Protein AF-A0A368KM80-F1 (afdb_monomer_lite)

Secondary structure (DSSP, 8-state):
-TT--B--PPSEEEEEEEPPPP-GGGGSSS--TTSPPPTTS---SEEEEEEEEEETTTTEEEEE-SSS--HHHHHHHHHHHH-SHHHHHHHHHH--EEEEEEEEEETT-GGG--EEEEEEHHHHHHHHHHHS-TTT--TT-TTT-EEEEEEEB-GGG-TTSS-B---EEEEEEE--S-S-HHHHHHHHSS-HHHHH-TTPPPPHHHHHHHHTT-GGGGTT---PPPPPPHHHHTT------S-------------

pLDDT: mean 79.99, std 20.59, range [25.19, 97.62]

Sequence (255 aa):
MDSVKWYAWKPGKNVLRIIPGFDPRHCQAEFDAYAPPPVDARECFYIEARRSKNVGPNKRVVFLDSTRPGPIEKLIQELQGCGDKAAELAIRKLQPANRAFFFVIDRHEEQVGPQCIDWNMLEYIKLFGLFVSPDNGDISCPFQGYDLIVEYIPKEASNNGFAQWPNMTAAANSTPITKDEDKWLDWLGEDLFETTKAGWPHSVEYIQACLDGTGGAFEGVLHLPPPPSEDSMHSRTVYRSPMPFPAPRNWPGSC

Foldseek 3Di:
DVQAAADDDDAFKFWKAFAAWFALCLLPPDDDPPPDGDPPTGNHQKDKWWWAFLAAPVGDIFTADPPDDFPLNVLLVVLVVVVDPVSVVVNVRGPIFIWMKTWIAGPVCNVVAIHIYIGGVVVVVVVVCACPDPVQDHLNPQAWHFIKMWHWDCLVRDPVSHIDTPDIHTDPGTHHNDPDSVSSCVHRNDRPCVVVVPNAGADSVLSVCSNVVNNVVCVPPRRHPDPPDPVCVVVPPPPVPPDDDPDPPPDPDDD

Structure (mmCIF, N/CA/C/O backbone):
data_AF-A0A368KM80-F1
#
_entry.id   AF-A0A368KM80-F1
#
loop_
_atom_site.group_PDB
_atom_site.id
_atom_site.type_symbol
_atom_site.label_atom_id
_atom_site.label_alt_id
_atom_site.label_comp_id
_atom_site.label_asym_id
_atom_site.label_entity_id
_atom_site.label_seq_id
_atom_site.pdbx_PDB_ins_code
_atom_site.Cartn_x
_atom_site.Cartn_y
_atom_site.Cartn_z
_atom_site.occupancy
_atom_site.B_iso_or_equiv
_atom_site.auth_seq_id
_atom_site.auth_comp_id
_atom_site.auth_asym_id
_atom_site.auth_atom_id
_atom_site.pdbx_PDB_model_num
ATOM 1 N N . MET A 1 1 ? -3.728 -11.272 -9.514 1.00 43.31 1 MET A N 1
ATOM 2 C CA . MET A 1 1 ? -3.820 -9.935 -8.879 1.00 43.31 1 MET A CA 1
ATOM 3 C C . MET A 1 1 ? -5.257 -9.585 -8.482 1.00 43.31 1 MET A C 1
ATOM 5 O O . MET A 1 1 ? -5.443 -8.549 -7.859 1.00 43.31 1 MET A O 1
ATOM 9 N N . ASP A 1 2 ? -6.241 -10.455 -8.760 1.00 39.59 2 ASP A N 1
ATOM 10 C CA . ASP A 1 2 ? -7.678 -10.176 -8.585 1.00 39.59 2 ASP A CA 1
ATOM 11 C C . ASP A 1 2 ? -8.187 -10.181 -7.128 1.00 39.59 2 ASP A C 1
ATOM 13 O O . ASP A 1 2 ? -9.378 -9.998 -6.907 1.00 39.59 2 ASP A O 1
ATOM 17 N N . SER A 1 3 ? -7.317 -10.360 -6.125 1.00 66.94 3 SER A N 1
ATOM 18 C CA . SER A 1 3 ? -7.701 -10.368 -4.701 1.00 66.94 3 SER A CA 1
ATOM 19 C C . SER A 1 3 ? -7.387 -9.073 -3.945 1.00 66.94 3 SER A C 1
ATOM 21 O O . SER A 1 3 ? -7.975 -8.828 -2.894 1.00 66.94 3 SER A O 1
ATOM 23 N N . VAL A 1 4 ? -6.486 -8.217 -4.449 1.00 76.56 4 VAL A N 1
ATOM 24 C CA . VAL A 1 4 ? -6.149 -6.957 -3.765 1.00 76.56 4 VAL A CA 1
ATOM 25 C C . VAL A 1 4 ? -7.166 -5.891 -4.162 1.00 76.56 4 VAL A C 1
ATOM 27 O O . VAL A 1 4 ? -7.135 -5.375 -5.282 1.00 76.56 4 VAL A O 1
ATOM 30 N N . LYS A 1 5 ? -8.034 -5.497 -3.231 1.00 89.25 5 LYS A N 1
ATOM 31 C CA . LYS A 1 5 ? -8.846 -4.285 -3.385 1.00 89.25 5 LYS A CA 1
ATOM 32 C C . LYS A 1 5 ? -7.946 -3.070 -3.183 1.00 89.25 5 LYS A C 1
ATOM 34 O O . LYS A 1 5 ? -7.485 -2.824 -2.075 1.00 89.25 5 LYS A O 1
ATOM 39 N N . TRP A 1 6 ? -7.665 -2.314 -4.238 1.00 89.25 6 TRP A N 1
ATOM 40 C CA . TRP A 1 6 ? -6.872 -1.085 -4.128 1.00 89.25 6 TRP A CA 1
ATOM 41 C C . TRP A 1 6 ? -7.744 0.086 -3.682 1.00 89.25 6 TRP A C 1
ATOM 43 O O . TRP A 1 6 ? -8.883 0.230 -4.131 1.00 89.25 6 TRP A O 1
ATOM 53 N N . TYR A 1 7 ? -7.204 0.938 -2.816 1.00 93.69 7 TYR A N 1
ATOM 54 C CA . TYR A 1 7 ? -7.869 2.172 -2.426 1.00 93.69 7 TYR A CA 1
ATOM 55 C C . TYR A 1 7 ? -7.821 3.189 -3.570 1.00 93.69 7 TYR A C 1
ATOM 57 O O . TYR A 1 7 ? -6.756 3.485 -4.120 1.00 93.69 7 TYR A O 1
ATOM 65 N N . ALA A 1 8 ? -8.980 3.743 -3.911 1.00 90.25 8 ALA A N 1
ATOM 66 C CA . ALA A 1 8 ? -9.109 4.785 -4.917 1.00 90.25 8 ALA A CA 1
ATOM 67 C C . ALA A 1 8 ? -9.267 6.145 -4.229 1.00 90.25 8 ALA A C 1
ATOM 69 O O . ALA A 1 8 ? -10.270 6.410 -3.571 1.00 90.25 8 ALA A O 1
ATOM 70 N N . TRP A 1 9 ? -8.272 7.014 -4.398 1.00 90.81 9 TRP A N 1
ATOM 71 C CA . TRP A 1 9 ? -8.270 8.339 -3.787 1.00 90.81 9 TRP A CA 1
ATOM 72 C C . TRP A 1 9 ? -9.405 9.226 -4.301 1.00 90.81 9 TRP A C 1
ATOM 74 O O . TRP A 1 9 ? -9.550 9.429 -5.509 1.00 90.81 9 TRP A O 1
ATOM 84 N N . LYS A 1 10 ? -10.166 9.813 -3.372 1.00 94.00 10 LYS A N 1
ATOM 85 C CA . LYS A 1 10 ? -11.240 10.768 -3.668 1.00 94.00 10 LYS A CA 1
ATOM 86 C C . LYS A 1 10 ? -10.699 12.192 -3.522 1.00 94.00 10 LYS A C 1
ATOM 88 O O . LYS A 1 10 ? -10.022 12.463 -2.528 1.00 94.00 10 LYS A O 1
ATOM 93 N N . PRO A 1 11 ? -10.937 13.107 -4.480 1.00 94.62 11 PRO A N 1
ATOM 94 C CA . PRO A 1 11 ? -10.505 14.497 -4.350 1.00 94.62 11 PRO A CA 1
ATOM 95 C C . PRO A 1 11 ? -11.000 15.137 -3.047 1.00 94.62 11 PRO A C 1
ATOM 97 O O . PRO A 1 11 ? -12.163 14.984 -2.678 1.00 94.62 11 PRO A O 1
ATOM 100 N N . GLY A 1 12 ? -10.123 15.877 -2.370 1.00 95.19 12 GLY A N 1
ATOM 101 C CA . GLY A 1 12 ? -10.411 16.516 -1.090 1.00 95.19 12 GLY A CA 1
ATOM 102 C C . GLY A 1 12 ? -10.050 15.641 0.110 1.00 95.19 12 GLY A C 1
ATOM 103 O O . GLY A 1 12 ? -9.039 14.939 0.113 1.00 95.19 12 GLY A O 1
ATOM 104 N N . LYS A 1 13 ? -10.843 15.737 1.177 1.00 97.06 13 LYS A N 1
ATOM 105 C CA . LYS A 1 13 ? -10.556 15.082 2.456 1.00 97.06 13 LYS A CA 1
ATOM 106 C C . LYS A 1 13 ? -11.027 13.626 2.448 1.00 97.06 13 LYS A C 1
ATOM 108 O O . LYS A 1 13 ? -12.203 13.357 2.239 1.00 97.06 13 LYS A O 1
ATOM 113 N N . ASN A 1 14 ? -10.104 12.719 2.741 1.00 97.38 14 ASN A N 1
ATOM 114 C CA . ASN A 1 14 ? -10.327 11.293 2.947 1.00 97.38 14 ASN A CA 1
ATOM 115 C C . ASN A 1 14 ? -10.103 10.994 4.436 1.00 97.38 14 ASN A C 1
ATOM 117 O O . ASN A 1 14 ? -9.200 11.571 5.050 1.00 97.38 14 ASN A O 1
ATOM 121 N N . VAL A 1 15 ? -10.917 10.115 5.017 1.00 97.62 15 VAL A N 1
ATOM 122 C CA . VAL A 1 15 ? -10.787 9.690 6.416 1.00 97.62 15 VAL A CA 1
ATOM 123 C C . VAL A 1 15 ? -10.611 8.181 6.427 1.00 97.62 15 VAL A C 1
ATOM 125 O O . VAL A 1 15 ? -11.515 7.437 6.062 1.00 97.62 15 VAL A O 1
ATOM 128 N N . LEU A 1 16 ? -9.420 7.741 6.807 1.00 97.50 16 LEU A N 1
ATOM 129 C CA . LEU A 1 16 ? -8.971 6.363 6.676 1.00 97.50 16 LEU A CA 1
ATOM 130 C C . LEU A 1 16 ? -8.612 5.804 8.040 1.00 97.50 16 LEU A C 1
ATOM 132 O O . LEU A 1 16 ? -8.040 6.508 8.859 1.00 97.50 16 LEU A O 1
ATOM 136 N N . ARG A 1 17 ? -8.851 4.521 8.270 1.00 96.62 17 ARG A N 1
ATOM 137 C CA . ARG A 1 17 ? -8.311 3.817 9.431 1.00 96.62 17 ARG A CA 1
ATOM 138 C C . ARG A 1 17 ? -7.264 2.822 8.981 1.00 96.62 17 ARG A C 1
ATOM 140 O O . ARG A 1 17 ? -7.562 1.963 8.164 1.00 96.62 17 ARG A O 1
ATOM 147 N N . ILE A 1 18 ? -6.047 2.954 9.500 1.00 95.62 18 ILE A N 1
ATOM 148 C CA . ILE A 1 18 ? -4.961 2.007 9.236 1.00 95.62 18 ILE A CA 1
ATOM 149 C C . ILE A 1 18 ? -5.257 0.710 9.981 1.00 95.62 18 ILE A C 1
ATOM 151 O O . ILE A 1 18 ? -5.589 0.738 11.166 1.00 95.62 18 ILE A O 1
ATOM 155 N N . ILE A 1 19 ? -5.160 -0.406 9.267 1.00 94.31 19 ILE A N 1
ATOM 156 C CA . ILE A 1 19 ? -5.298 -1.742 9.837 1.00 94.31 19 ILE A CA 1
ATOM 157 C C . ILE A 1 19 ? -3.967 -2.112 10.510 1.00 94.31 19 ILE A C 1
ATOM 159 O O . ILE A 1 19 ? -2.916 -1.909 9.893 1.00 94.31 19 ILE A O 1
ATOM 163 N N . PRO A 1 20 ? -3.981 -2.604 11.764 1.00 91.25 20 PRO A N 1
ATOM 164 C CA . PRO A 1 20 ? -2.769 -3.013 12.468 1.00 91.25 20 PRO A CA 1
ATOM 165 C C . PRO A 1 20 ? -2.112 -4.232 11.810 1.00 91.25 20 PRO A C 1
ATOM 167 O O . PRO A 1 20 ? -2.644 -4.848 10.887 1.00 91.25 20 PRO A O 1
ATOM 170 N N . GLY A 1 21 ? -0.930 -4.594 12.306 1.00 87.88 21 GLY A N 1
ATOM 171 C CA . GLY A 1 21 ? -0.286 -5.844 11.929 1.00 87.88 21 GLY A CA 1
ATOM 172 C C . GLY A 1 21 ? -1.187 -7.017 12.304 1.00 87.88 21 GLY A C 1
ATOM 173 O O . GLY A 1 21 ? -1.935 -6.938 13.279 1.00 87.88 21 GLY A O 1
ATOM 174 N N . PHE A 1 22 ? -1.156 -8.086 11.512 1.00 88.75 22 PHE A N 1
ATOM 175 C CA . PHE A 1 22 ? -1.934 -9.274 11.833 1.00 88.75 22 PHE A CA 1
ATOM 176 C C . PHE A 1 22 ? -1.508 -9.826 13.195 1.00 88.75 22 PHE A C 1
ATOM 178 O O . PHE A 1 22 ? -0.330 -10.086 13.425 1.00 88.75 22 PHE A O 1
ATOM 185 N N . ASP A 1 23 ? -2.479 -10.039 14.072 1.00 84.69 23 ASP A N 1
ATOM 186 C CA . ASP A 1 23 ? -2.295 -10.717 15.343 1.00 84.69 23 ASP A CA 1
ATOM 187 C C . ASP A 1 23 ? -3.344 -11.828 15.409 1.00 84.69 23 ASP A C 1
ATOM 189 O O . ASP A 1 23 ? -4.540 -11.530 15.328 1.00 84.69 23 ASP A O 1
ATOM 193 N N . PRO A 1 24 ? -2.950 -13.102 15.557 1.00 79.94 24 PRO A N 1
ATOM 194 C CA . PRO A 1 24 ? -3.903 -14.203 15.644 1.00 79.94 24 PRO A CA 1
ATOM 195 C C . PRO A 1 24 ? -4.801 -14.102 16.882 1.00 79.94 24 PRO A C 1
ATOM 197 O O . PRO A 1 24 ? -5.801 -14.802 16.965 1.00 79.94 24 PRO A O 1
ATOM 200 N N . ARG A 1 25 ? -4.496 -13.233 17.852 1.00 78.62 25 ARG A N 1
ATOM 201 C CA . ARG A 1 25 ? -5.384 -12.943 18.981 1.00 78.62 25 ARG A CA 1
ATOM 202 C C . ARG A 1 25 ? -6.525 -12.005 18.609 1.00 78.62 25 ARG A C 1
ATOM 204 O O . ARG A 1 25 ? -7.508 -11.978 19.339 1.00 78.62 25 ARG A O 1
ATOM 211 N N . HIS A 1 26 ? -6.460 -11.292 17.480 1.00 71.50 26 HIS A N 1
ATOM 212 C CA . HIS A 1 26 ? -7.584 -10.472 17.022 1.00 71.50 26 HIS A CA 1
ATOM 213 C C . HIS A 1 26 ? -8.864 -11.297 16.857 1.00 71.50 26 HIS A C 1
ATOM 215 O O . HIS A 1 26 ? -9.939 -10.759 17.060 1.00 71.50 26 HIS A O 1
ATOM 221 N N . CYS A 1 27 ? -8.801 -12.600 16.571 1.00 60.12 27 CYS A N 1
ATOM 222 C CA . CYS A 1 27 ? -10.004 -13.435 16.498 1.00 60.12 27 CYS A CA 1
ATOM 223 C C . CYS A 1 27 ? -10.565 -13.874 17.869 1.00 60.12 27 CYS A C 1
ATOM 225 O O . CYS A 1 27 ? -11.549 -14.611 17.919 1.00 60.12 27 CYS A O 1
ATOM 227 N N . GLN A 1 28 ? -9.957 -13.454 18.984 1.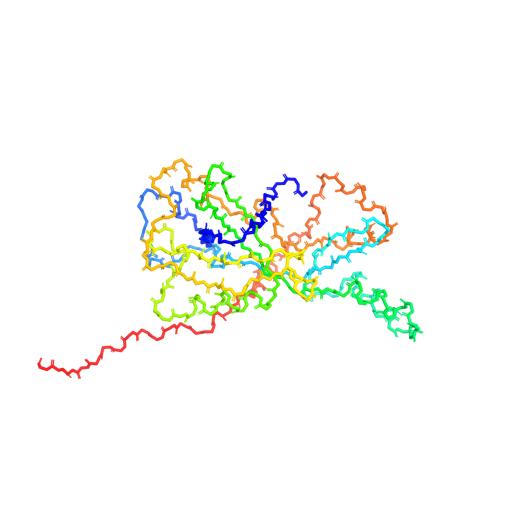00 62.72 28 GLN A N 1
ATOM 228 C CA . GLN A 1 28 ? -10.369 -13.821 20.340 1.00 62.72 28 GLN A CA 1
ATOM 229 C C . GLN A 1 28 ? -11.261 -12.732 20.953 1.00 62.72 28 GLN A C 1
ATOM 231 O O . GLN A 1 28 ? -10.972 -11.544 20.836 1.00 6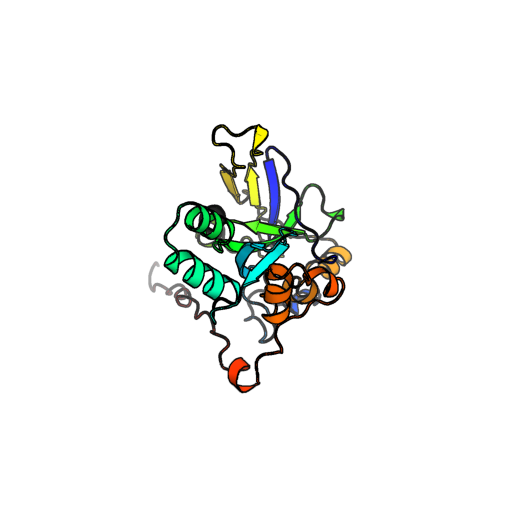2.72 28 GLN A O 1
ATOM 236 N N . ALA A 1 29 ? -12.326 -13.150 21.647 1.00 50.12 29 ALA A N 1
ATOM 237 C CA . ALA A 1 29 ? -13.316 -12.250 22.253 1.00 50.12 29 ALA A CA 1
ATOM 238 C C . ALA A 1 29 ? -12.721 -11.284 23.296 1.00 50.12 29 ALA A C 1
ATOM 240 O O . ALA A 1 29 ? -13.191 -10.159 23.443 1.00 50.12 29 ALA A O 1
ATOM 241 N N . GLU A 1 30 ? -11.672 -11.710 24.002 1.00 56.81 30 GLU A N 1
ATOM 242 C CA . GLU A 1 30 ? -10.900 -10.893 24.935 1.00 56.81 30 GLU A CA 1
ATOM 243 C C . GLU A 1 30 ? -9.429 -11.307 24.823 1.00 56.81 30 GLU A C 1
ATOM 245 O O . GLU A 1 30 ? -9.097 -12.475 25.031 1.00 56.81 30 GLU A O 1
ATOM 250 N N . PHE A 1 31 ? -8.536 -10.371 24.499 1.00 64.50 31 PHE A N 1
ATOM 251 C CA . PHE A 1 31 ? -7.096 -10.608 24.571 1.00 64.50 31 PHE A CA 1
ATOM 252 C C . PHE A 1 31 ? -6.381 -9.402 25.179 1.00 64.50 31 PHE A C 1
ATOM 254 O O . PHE A 1 31 ? -6.768 -8.252 24.968 1.00 64.50 31 PHE A O 1
ATOM 261 N N . ASP A 1 32 ? -5.336 -9.670 25.962 1.00 66.12 32 ASP A N 1
ATOM 262 C CA . ASP A 1 32 ? -4.493 -8.620 26.525 1.00 66.12 32 ASP A CA 1
ATOM 263 C C . ASP A 1 32 ? -3.683 -7.961 25.401 1.00 66.12 32 ASP A C 1
ATOM 265 O O . ASP A 1 32 ? -2.687 -8.513 24.926 1.00 66.12 32 ASP A O 1
ATOM 269 N N . ALA A 1 33 ? -4.120 -6.774 24.974 1.00 62.16 33 ALA A N 1
ATOM 270 C CA . ALA A 1 33 ? -3.452 -5.981 23.945 1.00 62.16 33 ALA A CA 1
ATOM 271 C C . ALA A 1 33 ? -2.024 -5.556 24.340 1.00 62.16 33 ALA A C 1
ATOM 273 O O . ALA A 1 33 ? -1.243 -5.171 23.472 1.00 62.16 33 ALA A O 1
ATOM 274 N N . TYR A 1 34 ? -1.669 -5.633 25.628 1.00 64.75 34 TYR A N 1
ATOM 275 C CA . TYR A 1 34 ? -0.333 -5.318 26.136 1.00 64.75 34 TYR A CA 1
ATOM 276 C C . TYR A 1 34 ? 0.553 -6.555 26.312 1.00 64.75 34 TYR A C 1
ATOM 278 O O . TYR A 1 34 ? 1.757 -6.413 26.544 1.00 64.75 34 TYR A O 1
ATOM 286 N N . ALA A 1 35 ? 0.002 -7.764 26.176 1.00 69.69 35 ALA A N 1
ATOM 287 C CA . ALA A 1 35 ? 0.808 -8.973 26.145 1.00 69.69 35 ALA A CA 1
ATOM 288 C C . ALA A 1 35 ? 1.637 -9.012 24.848 1.00 69.69 35 ALA A C 1
ATOM 290 O O . ALA A 1 35 ? 1.115 -8.659 23.781 1.00 69.69 35 ALA A O 1
ATOM 291 N N . PRO A 1 36 ? 2.906 -9.463 24.909 1.00 70.19 36 PRO A N 1
ATOM 292 C CA . PRO A 1 36 ? 3.773 -9.513 23.738 1.00 70.19 36 PRO A CA 1
ATOM 293 C C . PRO A 1 36 ? 3.109 -10.315 22.609 1.00 70.19 36 PRO A C 1
ATOM 295 O O . PRO A 1 36 ? 2.449 -11.322 22.895 1.00 70.19 36 PRO A O 1
ATOM 298 N N . PRO A 1 37 ? 3.253 -9.876 21.347 1.00 70.56 37 PRO A N 1
ATOM 299 C CA . PRO A 1 37 ? 2.640 -10.560 20.223 1.00 70.56 37 PRO A CA 1
ATOM 300 C C . PRO A 1 37 ? 3.153 -12.004 20.122 1.00 70.56 37 PRO A C 1
ATOM 302 O O . PRO A 1 37 ? 4.327 -12.268 20.414 1.00 70.56 37 PRO A O 1
ATOM 305 N N . PRO A 1 38 ? 2.287 -12.958 19.745 1.00 76.56 38 PRO A N 1
ATOM 306 C CA . PRO A 1 38 ? 2.700 -14.335 19.527 1.00 76.56 38 PRO A CA 1
ATOM 307 C C . PRO A 1 38 ? 3.641 -14.431 18.315 1.00 76.56 38 PRO A C 1
ATOM 309 O O . PRO A 1 38 ? 3.715 -13.532 17.481 1.00 76.56 38 PRO A O 1
ATOM 312 N N . VAL A 1 39 ? 4.404 -15.523 18.230 1.00 73.56 39 VAL A N 1
ATOM 313 C CA . VAL A 1 39 ? 5.511 -15.692 17.259 1.00 73.56 39 VAL A CA 1
ATOM 314 C C . VAL A 1 39 ? 5.048 -15.644 15.793 1.00 73.56 39 VAL A C 1
ATOM 316 O O . VAL A 1 39 ? 5.833 -15.353 14.888 1.00 73.56 39 VAL A O 1
ATOM 319 N N . ASP A 1 40 ? 3.784 -15.962 15.556 1.00 74.06 40 ASP A N 1
ATOM 320 C CA . ASP A 1 40 ? 3.097 -15.967 14.269 1.00 74.06 40 ASP A CA 1
ATOM 321 C C . ASP A 1 40 ? 2.359 -14.654 13.954 1.00 74.06 40 ASP A C 1
ATOM 323 O O . ASP A 1 40 ? 1.820 -14.517 12.856 1.00 74.06 40 ASP A O 1
ATOM 327 N N . ALA A 1 41 ? 2.375 -13.666 14.855 1.00 76.00 41 ALA A N 1
ATOM 328 C CA . ALA A 1 41 ? 1.887 -12.326 14.558 1.00 76.00 41 ALA A CA 1
ATOM 329 C C . ALA A 1 41 ? 2.833 -11.585 13.599 1.00 76.00 41 ALA A C 1
ATOM 331 O O . ALA A 1 41 ? 4.063 -11.689 13.664 1.00 76.00 41 ALA A O 1
ATOM 332 N N . ARG A 1 42 ? 2.254 -10.763 12.725 1.00 80.38 42 ARG A N 1
ATOM 333 C CA . ARG A 1 42 ? 2.987 -9.797 11.914 1.00 80.38 42 ARG A CA 1
ATOM 334 C C . ARG A 1 42 ? 3.140 -8.506 12.710 1.00 80.38 42 ARG A C 1
ATOM 336 O O . ARG A 1 42 ? 2.208 -7.719 12.806 1.00 80.38 42 ARG A O 1
ATOM 343 N N . GLU A 1 43 ? 4.349 -8.244 13.199 1.00 70.06 43 GLU A N 1
ATOM 344 C CA . GLU A 1 43 ? 4.653 -7.010 13.942 1.00 70.06 43 GLU A CA 1
ATOM 345 C C . GLU A 1 43 ? 4.462 -5.735 13.096 1.00 70.06 43 GLU A C 1
ATOM 347 O O . GLU A 1 43 ? 4.048 -4.697 13.608 1.00 70.06 43 GLU A O 1
ATOM 352 N N . CYS A 1 44 ? 4.753 -5.789 11.791 1.00 81.56 44 CYS A N 1
ATOM 353 C CA . CYS A 1 44 ? 4.656 -4.626 10.908 1.00 81.56 44 CYS A CA 1
ATOM 354 C C . CYS A 1 44 ? 3.305 -4.557 10.177 1.00 81.56 44 CYS A C 1
ATOM 356 O O . CYS A 1 44 ? 2.989 -5.408 9.350 1.00 81.56 44 CYS A O 1
ATOM 358 N N . PHE A 1 45 ? 2.561 -3.468 10.377 1.00 87.75 45 PHE A N 1
ATOM 359 C CA . PHE A 1 45 ? 1.314 -3.143 9.659 1.00 87.75 45 PHE A CA 1
ATOM 360 C C . PHE A 1 45 ? 1.526 -2.635 8.217 1.00 87.75 45 PHE A C 1
ATOM 362 O O . PHE A 1 45 ? 0.588 -2.184 7.556 1.00 87.75 45 PHE A O 1
ATOM 369 N N . TYR A 1 46 ? 2.762 -2.680 7.716 1.00 91.88 46 TYR A N 1
ATOM 370 C CA . TYR A 1 46 ? 3.120 -2.248 6.369 1.00 91.88 46 TYR A CA 1
ATOM 371 C C . TYR A 1 46 ? 4.220 -3.117 5.763 1.00 91.88 46 TYR A C 1
ATOM 373 O O . TYR A 1 46 ? 4.974 -3.781 6.475 1.00 91.88 46 TYR A O 1
ATOM 381 N N . ILE A 1 47 ? 4.324 -3.082 4.434 1.00 89.62 47 ILE A N 1
ATOM 382 C CA . ILE A 1 47 ? 5.422 -3.698 3.678 1.00 89.62 47 ILE A CA 1
ATOM 383 C C . ILE A 1 47 ? 6.096 -2.637 2.821 1.00 89.62 47 ILE A C 1
ATOM 385 O O . ILE A 1 47 ? 5.432 -1.925 2.068 1.00 89.62 47 ILE A O 1
ATOM 389 N N . GLU A 1 48 ? 7.422 -2.571 2.871 1.00 90.31 48 GLU A N 1
ATOM 390 C CA . GLU A 1 48 ? 8.204 -1.857 1.864 1.00 90.31 48 GLU A CA 1
ATOM 391 C C . GLU A 1 48 ? 8.537 -2.791 0.702 1.00 90.31 48 GLU A C 1
ATOM 393 O O . GLU A 1 48 ? 9.034 -3.898 0.900 1.00 90.31 48 GLU A O 1
ATOM 398 N N . ALA A 1 49 ? 8.292 -2.340 -0.527 1.00 89.12 49 ALA A N 1
ATOM 399 C CA . ALA A 1 49 ? 8.629 -3.103 -1.719 1.00 89.12 49 ALA A CA 1
ATOM 400 C C . ALA A 1 49 ? 9.243 -2.224 -2.806 1.00 89.12 49 ALA A C 1
ATOM 402 O O . ALA A 1 49 ? 8.898 -1.050 -2.985 1.00 89.12 49 ALA A O 1
ATOM 403 N N . ARG A 1 50 ? 10.137 -2.828 -3.590 1.00 90.62 50 ARG A N 1
ATOM 404 C CA . ARG A 1 50 ? 10.700 -2.217 -4.795 1.00 90.62 50 ARG A CA 1
ATOM 405 C C . ARG A 1 50 ? 9.790 -2.528 -5.964 1.00 90.62 50 ARG A C 1
ATOM 407 O O . ARG A 1 50 ? 9.527 -3.690 -6.254 1.00 90.62 50 ARG A O 1
ATOM 414 N N . ARG A 1 51 ? 9.320 -1.498 -6.659 1.00 89.56 51 ARG A N 1
ATOM 415 C CA . ARG A 1 51 ? 8.381 -1.661 -7.768 1.00 89.56 51 ARG A CA 1
ATOM 416 C C . ARG A 1 51 ? 8.902 -1.010 -9.035 1.00 89.56 51 ARG A C 1
ATOM 418 O O . ARG A 1 51 ? 9.190 0.186 -9.043 1.00 89.56 51 ARG A O 1
ATOM 425 N N . SER A 1 52 ? 8.924 -1.772 -10.120 1.00 91.44 52 SER A N 1
ATOM 426 C CA . SER A 1 52 ? 9.156 -1.255 -11.467 1.00 91.44 52 SER A CA 1
ATOM 427 C C . SER A 1 52 ? 7.847 -1.215 -12.260 1.00 91.44 52 SER A C 1
ATOM 429 O O . SER A 1 52 ? 6.949 -2.038 -12.061 1.00 91.44 52 SER A O 1
ATOM 431 N N . LYS A 1 53 ? 7.717 -0.217 -13.136 1.00 89.19 53 LYS A N 1
ATOM 432 C CA . LYS A 1 53 ? 6.5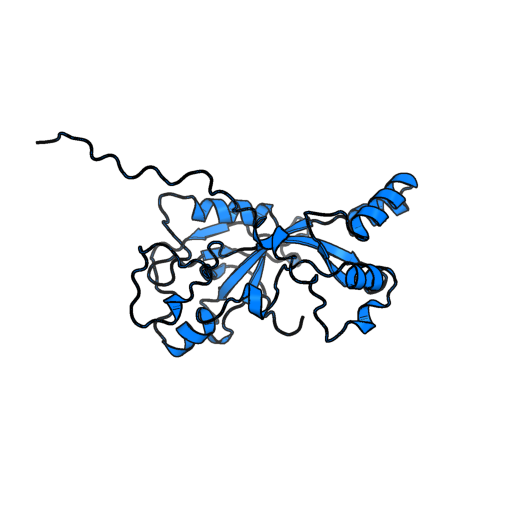77 -0.029 -14.042 1.00 89.19 53 LYS A CA 1
ATOM 433 C C . LYS A 1 53 ? 7.066 -0.101 -15.484 1.00 89.19 53 LYS A C 1
ATOM 435 O O . LYS A 1 53 ? 8.249 0.063 -15.748 1.00 89.19 53 LYS A O 1
ATOM 440 N N . ASN A 1 54 ? 6.132 -0.240 -16.423 1.00 87.75 54 ASN A N 1
ATOM 441 C CA . ASN A 1 54 ? 6.431 -0.278 -17.856 1.00 87.75 54 ASN A CA 1
ATOM 442 C C . ASN A 1 54 ? 7.361 -1.440 -18.245 1.00 87.75 54 ASN A C 1
ATOM 444 O O . ASN A 1 54 ? 8.187 -1.298 -19.143 1.00 87.75 54 ASN A O 1
ATOM 448 N N . VAL A 1 55 ? 7.230 -2.578 -17.561 1.00 88.81 55 VAL A N 1
ATOM 449 C CA . VAL A 1 55 ? 8.061 -3.756 -17.809 1.00 88.81 55 VAL A CA 1
ATOM 450 C C . VAL A 1 55 ? 7.554 -4.480 -19.051 1.00 88.81 55 VAL A C 1
ATOM 452 O O . VAL A 1 55 ? 6.396 -4.911 -19.099 1.00 88.81 55 VAL A O 1
ATOM 455 N N . GLY A 1 56 ? 8.435 -4.579 -20.046 1.00 87.62 56 GLY A N 1
ATOM 456 C CA . GLY A 1 56 ? 8.166 -5.218 -21.329 1.00 87.62 56 GLY A CA 1
ATOM 457 C C . GLY A 1 56 ? 7.105 -4.519 -22.188 1.00 87.62 56 GLY A C 1
ATOM 458 O O . GLY A 1 56 ? 6.604 -3.440 -21.845 1.00 87.62 56 GLY A O 1
ATOM 459 N N . PRO A 1 57 ? 6.724 -5.132 -23.322 1.00 86.81 57 PRO A N 1
ATOM 460 C CA . PRO A 1 57 ? 5.815 -4.522 -24.298 1.00 86.81 57 PRO A CA 1
ATOM 461 C C . PRO A 1 57 ? 4.413 -4.266 -23.728 1.00 86.81 57 PRO A C 1
ATOM 463 O O . PRO A 1 57 ? 3.766 -3.281 -24.080 1.00 86.81 57 PRO A O 1
ATOM 466 N N . ASN A 1 58 ? 3.980 -5.096 -22.776 1.00 85.50 58 ASN A N 1
ATOM 467 C CA . ASN A 1 58 ? 2.667 -5.005 -22.133 1.00 85.50 58 ASN A CA 1
ATOM 468 C C . ASN A 1 58 ? 2.637 -4.033 -20.940 1.00 85.50 58 ASN A C 1
ATOM 470 O O . ASN A 1 58 ? 1.636 -3.964 -20.230 1.00 85.50 58 ASN A O 1
ATOM 474 N N . LYS A 1 59 ? 3.731 -3.294 -20.697 1.00 86.25 59 LYS A N 1
ATOM 475 C CA . LYS A 1 59 ? 3.863 -2.283 -19.636 1.00 86.25 59 LYS A CA 1
ATOM 476 C C . LYS A 1 59 ? 3.440 -2.789 -18.252 1.00 86.25 59 LYS A C 1
ATOM 478 O O . LYS A 1 59 ? 2.767 -2.082 -17.499 1.00 86.25 59 LYS A O 1
ATOM 483 N N . ARG A 1 60 ? 3.845 -4.011 -17.903 1.00 86.25 60 ARG A N 1
ATOM 484 C CA . ARG A 1 60 ? 3.482 -4.635 -16.627 1.00 86.25 60 ARG A CA 1
ATOM 485 C C . ARG A 1 60 ? 4.113 -3.882 -15.450 1.00 86.25 60 ARG A C 1
ATOM 487 O O . ARG A 1 60 ? 5.096 -3.148 -15.593 1.00 86.25 60 ARG A O 1
ATOM 494 N N . VAL A 1 61 ? 3.518 -4.074 -14.278 1.00 87.19 61 VAL A N 1
ATOM 495 C CA . VAL A 1 61 ? 4.052 -3.629 -12.990 1.00 87.19 61 VAL A CA 1
ATOM 496 C C . VAL A 1 61 ? 4.574 -4.859 -12.265 1.00 87.19 61 VAL A C 1
ATOM 498 O O . VAL A 1 61 ? 3.859 -5.856 -12.166 1.00 87.19 61 VAL A O 1
ATOM 501 N N . VAL A 1 62 ? 5.808 -4.799 -11.770 1.00 88.88 62 VAL A N 1
ATOM 502 C CA . VAL A 1 62 ? 6.418 -5.918 -11.044 1.00 88.88 62 VAL A CA 1
ATOM 503 C C . VAL A 1 62 ? 7.051 -5.461 -9.739 1.00 88.88 62 VAL A C 1
ATOM 505 O O . VAL A 1 62 ? 7.541 -4.331 -9.637 1.00 88.88 62 VAL A O 1
ATOM 508 N N . PHE A 1 63 ? 7.046 -6.360 -8.760 1.00 90.38 63 PHE A N 1
ATOM 509 C CA . PHE A 1 63 ? 7.714 -6.195 -7.478 1.00 90.38 63 PHE A CA 1
ATOM 510 C C . PHE A 1 63 ? 9.008 -6.994 -7.464 1.00 90.38 63 PHE A C 1
ATOM 512 O O . PHE A 1 63 ? 9.047 -8.122 -7.952 1.00 90.38 63 PHE A O 1
ATOM 519 N N . LEU A 1 64 ? 10.062 -6.388 -6.935 1.00 89.81 64 LEU A N 1
ATOM 520 C CA . LEU A 1 64 ? 11.420 -6.907 -6.987 1.00 89.81 64 LEU A CA 1
ATOM 521 C C . LEU A 1 64 ? 11.886 -7.301 -5.592 1.00 89.81 64 LEU A C 1
ATOM 523 O O . LEU A 1 64 ? 11.635 -6.585 -4.621 1.00 89.81 64 LEU A O 1
ATOM 527 N N . ASP A 1 65 ? 12.612 -8.411 -5.531 1.00 86.44 65 ASP A N 1
ATOM 528 C CA . ASP A 1 65 ? 13.380 -8.801 -4.355 1.00 86.44 65 ASP A CA 1
ATOM 529 C C . ASP A 1 65 ? 14.521 -7.786 -4.146 1.00 86.44 65 ASP A C 1
ATOM 531 O O . ASP A 1 65 ? 15.259 -7.444 -5.072 1.00 86.44 65 ASP A O 1
ATOM 535 N N . SER A 1 66 ? 14.640 -7.243 -2.935 1.00 78.56 66 SER A N 1
ATOM 536 C CA . SER A 1 66 ? 15.695 -6.290 -2.580 1.00 78.56 66 SER A CA 1
ATOM 537 C C . SER A 1 66 ? 17.024 -6.969 -2.245 1.00 78.56 66 SER A C 1
ATOM 539 O O . SER A 1 66 ? 18.056 -6.301 -2.237 1.00 78.56 66 SER A O 1
ATOM 541 N N . THR A 1 67 ? 17.017 -8.278 -1.983 1.00 80.81 67 THR A N 1
ATOM 542 C CA . THR A 1 67 ? 18.188 -9.023 -1.503 1.00 80.81 67 THR A CA 1
ATOM 543 C C . THR A 1 67 ? 19.101 -9.497 -2.627 1.00 80.81 67 THR A C 1
ATOM 545 O O . THR A 1 67 ? 20.291 -9.721 -2.401 1.00 80.81 67 THR A O 1
ATOM 548 N N . ARG A 1 68 ? 18.567 -9.665 -3.843 1.00 81.44 68 ARG A N 1
ATOM 549 C CA . ARG A 1 68 ? 19.295 -10.237 -4.981 1.00 81.44 68 ARG A CA 1
ATOM 550 C C . ARG A 1 68 ? 18.985 -9.481 -6.274 1.00 81.44 68 ARG A C 1
ATOM 552 O O . ARG A 1 68 ? 17.826 -9.159 -6.519 1.00 81.44 68 ARG A O 1
ATOM 559 N N . PRO A 1 69 ? 19.993 -9.216 -7.126 1.00 84.12 69 PRO A N 1
ATOM 560 C CA . PRO A 1 69 ? 19.774 -8.552 -8.406 1.00 84.12 69 PRO A CA 1
ATOM 561 C C . PRO A 1 69 ? 18.943 -9.439 -9.343 1.00 84.12 69 PRO A C 1
ATOM 563 O O . PRO A 1 69 ? 19.322 -10.578 -9.635 1.00 84.12 69 PRO A O 1
ATOM 566 N N . GLY A 1 70 ? 17.818 -8.908 -9.822 1.00 89.69 70 GLY A N 1
ATOM 567 C CA . GLY A 1 70 ? 16.902 -9.591 -10.727 1.00 89.69 70 GLY A CA 1
ATOM 568 C C . GLY A 1 70 ? 17.128 -9.240 -12.204 1.00 89.69 70 GLY A C 1
ATOM 569 O O . GLY A 1 70 ? 18.084 -8.542 -12.557 1.00 89.69 70 GLY A O 1
ATOM 570 N N . PRO A 1 71 ? 16.238 -9.711 -13.097 1.00 93.88 71 PRO A N 1
ATOM 571 C CA . PRO A 1 71 ? 16.312 -9.419 -14.529 1.00 93.88 71 PRO A CA 1
ATOM 572 C C . PRO A 1 71 ? 16.271 -7.920 -14.854 1.00 93.88 71 PRO A C 1
ATOM 574 O O . PRO A 1 71 ? 16.959 -7.468 -15.764 1.00 93.88 71 PRO A O 1
ATOM 577 N N . ILE A 1 72 ? 15.510 -7.132 -14.085 1.00 93.94 72 ILE A N 1
ATOM 578 C CA . ILE A 1 72 ? 15.411 -5.679 -14.291 1.00 93.94 72 ILE A CA 1
ATOM 579 C C . ILE A 1 72 ? 16.730 -4.983 -13.963 1.00 93.94 72 ILE A C 1
ATOM 581 O O . ILE A 1 72 ? 17.176 -4.142 -14.739 1.00 93.94 72 ILE A O 1
ATOM 585 N N . GLU A 1 73 ? 17.373 -5.325 -12.846 1.00 93.38 73 GLU A N 1
ATOM 586 C CA . GLU A 1 73 ? 18.678 -4.763 -12.493 1.00 93.38 73 GLU A CA 1
ATOM 587 C C . GLU A 1 73 ? 19.736 -5.073 -13.555 1.00 93.38 73 GLU A C 1
ATOM 589 O O . GLU A 1 73 ? 20.500 -4.181 -13.922 1.00 93.38 73 GLU A O 1
ATOM 594 N N . LYS A 1 74 ? 19.749 -6.303 -14.085 1.00 93.56 74 LYS A N 1
ATOM 595 C CA . LYS A 1 74 ? 20.664 -6.702 -15.166 1.00 93.56 74 LYS A CA 1
ATOM 596 C C . LYS A 1 74 ? 20.414 -5.902 -16.443 1.00 93.56 74 LYS A C 1
ATOM 598 O O . LYS A 1 74 ? 21.350 -5.330 -16.990 1.00 93.56 74 LYS A O 1
ATOM 603 N N . LEU A 1 75 ? 19.154 -5.769 -16.855 1.00 93.94 75 LEU A N 1
ATOM 604 C CA . LEU A 1 75 ? 18.785 -4.967 -18.022 1.00 93.94 75 LEU A CA 1
ATOM 605 C C . LEU A 1 75 ? 19.192 -3.493 -17.859 1.00 93.94 75 LEU A C 1
ATOM 607 O O . LEU A 1 75 ? 19.673 -2.869 -18.800 1.00 93.94 75 LEU A O 1
ATOM 611 N N . ILE A 1 76 ? 19.036 -2.922 -16.662 1.00 94.12 76 ILE A N 1
ATOM 612 C CA . ILE A 1 76 ? 19.488 -1.552 -16.385 1.00 94.12 76 ILE A CA 1
ATOM 613 C C . ILE A 1 76 ? 21.012 -1.440 -16.529 1.00 94.12 76 ILE A C 1
ATOM 615 O O . ILE A 1 76 ? 21.478 -0.474 -17.129 1.00 94.12 76 ILE A O 1
ATOM 619 N N . GLN A 1 77 ? 21.781 -2.411 -16.027 1.00 93.44 77 GLN A N 1
ATOM 620 C CA . GLN A 1 77 ? 23.243 -2.429 -16.174 1.00 93.44 77 GLN A CA 1
ATOM 621 C C . GLN A 1 77 ? 23.676 -2.518 -17.645 1.00 93.44 77 GLN A C 1
ATOM 623 O O . GLN A 1 77 ? 24.590 -1.807 -18.059 1.00 93.44 77 GLN A O 1
ATOM 628 N N . GLU A 1 78 ? 22.996 -3.332 -18.453 1.00 93.06 78 GLU A N 1
ATOM 629 C CA . GLU A 1 78 ? 23.249 -3.435 -19.896 1.00 93.06 78 GLU A CA 1
ATOM 630 C C . GLU A 1 78 ? 22.973 -2.108 -20.614 1.00 93.06 78 GLU A C 1
ATOM 632 O O . GLU A 1 78 ? 23.821 -1.610 -21.355 1.00 93.06 78 GLU A O 1
ATOM 637 N N . LEU A 1 79 ? 21.826 -1.481 -20.333 1.00 93.12 79 LEU A N 1
ATOM 638 C CA . LEU A 1 79 ? 21.457 -0.183 -20.905 1.00 93.12 79 LEU A CA 1
ATOM 639 C C . LEU A 1 79 ? 22.433 0.930 -20.495 1.00 93.12 79 LEU A C 1
ATOM 641 O O . LEU A 1 79 ? 22.734 1.812 -21.299 1.00 93.12 79 LEU A O 1
ATOM 645 N N . GLN A 1 80 ? 22.956 0.893 -19.266 1.00 92.88 80 GLN A N 1
ATOM 646 C CA . GLN A 1 80 ? 23.985 1.834 -18.811 1.00 92.88 80 GLN A CA 1
ATOM 647 C C . GLN A 1 80 ? 25.277 1.694 -19.625 1.00 92.88 80 GLN A C 1
ATOM 649 O O . GLN A 1 80 ? 25.933 2.699 -19.890 1.00 92.88 80 GLN A O 1
ATOM 654 N N . GLY A 1 81 ? 25.612 0.476 -20.064 1.00 91.44 81 GLY A N 1
ATOM 655 C CA . GLY A 1 81 ? 26.758 0.207 -20.932 1.00 91.44 81 GLY A CA 1
ATOM 656 C C . GLY A 1 81 ? 26.614 0.767 -22.352 1.00 91.44 81 GLY A C 1
ATOM 657 O O . GLY A 1 81 ? 27.624 1.093 -22.972 1.00 91.44 81 GLY A O 1
ATOM 658 N N . CYS A 1 82 ? 25.387 0.923 -22.866 1.00 89.62 82 CYS A N 1
ATOM 659 C CA . CYS A 1 82 ? 25.142 1.499 -24.195 1.00 89.62 82 CYS A CA 1
ATOM 660 C C . CYS A 1 82 ? 25.411 3.012 -24.250 1.00 89.62 82 CYS A C 1
ATOM 662 O O . CYS A 1 82 ? 25.908 3.509 -25.258 1.00 89.62 82 CYS A O 1
ATOM 664 N N . GLY A 1 83 ? 25.078 3.748 -23.183 1.00 84.38 83 GLY A N 1
ATOM 665 C CA . GLY A 1 83 ? 25.406 5.173 -23.035 1.00 84.38 83 GLY A CA 1
ATOM 666 C C . GLY A 1 83 ? 24.701 6.141 -23.998 1.00 84.38 83 GLY A C 1
ATOM 667 O O . GLY A 1 83 ? 25.131 7.288 -24.119 1.00 84.38 83 GLY A O 1
ATOM 668 N N . ASP A 1 84 ? 23.641 5.716 -24.694 1.00 92.38 84 ASP A N 1
ATOM 669 C CA . ASP A 1 84 ? 22.861 6.588 -25.578 1.00 92.38 84 ASP A CA 1
ATOM 670 C C . ASP A 1 84 ? 21.612 7.185 -24.893 1.00 92.38 84 ASP A C 1
ATOM 672 O O . ASP A 1 84 ? 21.131 6.722 -23.855 1.00 92.38 84 ASP A O 1
ATOM 676 N N . LYS A 1 85 ? 21.046 8.241 -25.497 1.00 93.06 85 LYS A N 1
ATOM 677 C CA . LYS A 1 85 ? 19.862 8.936 -24.957 1.00 93.06 85 LYS A CA 1
ATOM 678 C C . LYS A 1 85 ? 18.616 8.045 -24.887 1.00 93.06 85 LYS A C 1
ATOM 680 O O . LYS A 1 85 ? 17.731 8.304 -24.070 1.00 93.06 85 LYS A O 1
ATOM 685 N N . ALA A 1 86 ? 18.496 7.039 -25.753 1.00 92.19 86 ALA A N 1
ATOM 686 C CA . ALA A 1 86 ? 17.350 6.135 -25.748 1.00 92.19 86 ALA A CA 1
ATOM 687 C C . ALA A 1 86 ? 17.434 5.163 -24.560 1.00 92.19 86 ALA A C 1
ATOM 689 O O . ALA A 1 86 ? 16.434 4.957 -23.867 1.00 92.19 86 ALA A O 1
ATOM 690 N N . ALA A 1 87 ? 18.631 4.654 -24.272 1.00 91.25 87 ALA A N 1
ATOM 691 C CA . ALA A 1 87 ? 18.946 3.832 -23.118 1.00 91.25 87 ALA A CA 1
ATOM 692 C C . ALA A 1 87 ? 18.731 4.605 -21.812 1.00 91.25 87 ALA A C 1
ATOM 694 O O . ALA A 1 87 ? 18.061 4.099 -20.915 1.00 91.25 87 ALA A O 1
ATOM 695 N N . GLU A 1 88 ? 19.166 5.867 -21.725 1.00 93.31 88 GLU A N 1
ATOM 696 C CA . GLU A 1 88 ? 18.883 6.724 -20.561 1.00 93.31 88 GLU A CA 1
ATOM 697 C C . GLU A 1 88 ? 17.376 6.867 -20.288 1.00 93.31 88 GLU A C 1
ATOM 699 O O . GLU A 1 88 ? 16.921 6.767 -19.143 1.00 93.31 88 GLU A O 1
ATOM 704 N N . LEU A 1 89 ? 16.573 7.081 -21.337 1.00 92.31 89 LEU A N 1
ATOM 705 C CA . LEU A 1 89 ? 15.117 7.171 -21.216 1.00 92.31 89 LEU A CA 1
ATOM 706 C C . LEU A 1 89 ? 14.486 5.832 -20.814 1.00 92.31 89 LEU A C 1
ATOM 708 O O . LEU A 1 89 ? 13.519 5.826 -20.047 1.00 92.31 89 LEU A O 1
ATOM 712 N N . ALA A 1 90 ? 15.009 4.712 -21.315 1.00 91.00 90 ALA A N 1
ATOM 713 C CA . ALA A 1 90 ? 14.560 3.373 -20.944 1.00 91.00 90 ALA A CA 1
ATOM 714 C C . ALA A 1 90 ? 14.873 3.065 -19.472 1.00 91.00 90 ALA A C 1
ATOM 716 O O . ALA A 1 90 ? 13.976 2.648 -18.738 1.00 91.00 90 ALA A O 1
ATOM 717 N N . ILE A 1 91 ? 16.088 3.380 -19.010 1.00 94.00 91 ILE A N 1
ATOM 718 C CA . ILE A 1 91 ? 16.499 3.234 -17.607 1.00 94.00 91 ILE A CA 1
ATOM 719 C C . ILE A 1 91 ? 15.562 4.026 -16.702 1.00 94.00 91 ILE A C 1
ATOM 721 O O . ILE A 1 91 ? 15.003 3.458 -15.774 1.00 94.00 91 ILE A O 1
ATOM 725 N N . ARG A 1 92 ? 15.298 5.309 -16.991 1.00 91.88 92 ARG A N 1
ATOM 726 C CA . ARG A 1 92 ? 14.393 6.132 -16.160 1.00 91.88 92 ARG A CA 1
ATOM 727 C C . ARG A 1 92 ? 12.983 5.552 -16.044 1.00 91.88 92 ARG A C 1
ATOM 729 O O . ARG A 1 92 ? 12.332 5.750 -15.023 1.00 91.88 92 ARG A O 1
ATOM 736 N N . LYS A 1 93 ? 12.497 4.865 -17.081 1.00 90.06 93 LYS A N 1
ATOM 737 C CA . LYS A 1 93 ? 11.173 4.224 -17.077 1.00 90.06 93 LYS A CA 1
ATOM 738 C C . LYS A 1 93 ? 11.155 2.904 -16.308 1.00 90.06 93 LYS A C 1
ATOM 740 O O . LYS A 1 93 ? 10.126 2.602 -15.709 1.00 90.06 93 LYS A O 1
ATOM 745 N N . LEU A 1 94 ? 12.253 2.149 -16.353 1.00 92.44 94 LEU A N 1
ATOM 746 C CA . LEU A 1 94 ? 12.403 0.839 -15.712 1.00 92.44 94 LEU A CA 1
ATOM 747 C C . LEU A 1 94 ? 12.935 0.923 -14.278 1.00 92.44 94 LEU A C 1
ATOM 749 O O . LEU A 1 94 ? 12.765 -0.034 -13.519 1.00 92.44 94 LEU A O 1
ATOM 753 N N . GLN A 1 95 ? 13.559 2.042 -13.903 1.00 93.06 95 GLN A N 1
ATOM 754 C CA . GLN A 1 95 ? 14.178 2.239 -12.600 1.00 93.06 95 GLN A CA 1
ATOM 755 C C . GLN A 1 95 ? 13.164 1.930 -11.489 1.00 93.06 95 GLN A C 1
ATOM 757 O O . GLN A 1 95 ? 12.115 2.581 -11.412 1.00 93.06 95 GLN A O 1
ATOM 762 N N . PRO A 1 96 ? 13.454 0.954 -10.614 1.00 92.75 96 PRO A N 1
ATOM 763 C CA . PRO A 1 96 ? 12.545 0.620 -9.535 1.00 92.75 96 PRO A CA 1
ATOM 764 C C . PRO A 1 96 ? 12.428 1.761 -8.531 1.00 92.75 96 PRO A C 1
ATOM 766 O O . PRO A 1 96 ? 13.431 2.360 -8.139 1.00 92.75 96 PRO A O 1
ATOM 769 N N . ALA A 1 97 ? 11.207 2.009 -8.069 1.00 91.31 97 ALA A N 1
ATOM 770 C CA . ALA A 1 97 ? 10.919 2.939 -6.989 1.00 91.31 97 ALA A CA 1
ATOM 771 C C . ALA A 1 97 ? 10.518 2.170 -5.727 1.00 91.31 97 ALA A C 1
ATOM 773 O O . ALA A 1 97 ? 9.724 1.228 -5.798 1.00 91.31 97 ALA A O 1
ATOM 774 N N . ASN A 1 98 ? 11.029 2.606 -4.576 1.00 91.56 98 ASN A N 1
ATOM 775 C CA . ASN A 1 98 ? 10.588 2.103 -3.278 1.00 91.56 98 ASN A CA 1
ATOM 776 C C . ASN A 1 98 ? 9.172 2.611 -2.991 1.00 91.56 98 ASN A C 1
ATOM 778 O O . ASN A 1 98 ? 8.843 3.775 -3.254 1.00 91.56 98 ASN A O 1
ATOM 782 N N . ARG A 1 99 ? 8.329 1.723 -2.478 1.00 90.69 99 ARG A N 1
ATOM 783 C CA . ARG A 1 99 ? 6.938 1.980 -2.114 1.00 90.69 99 ARG A CA 1
ATOM 784 C C . ARG A 1 99 ? 6.662 1.344 -0.758 1.00 90.69 99 ARG A C 1
ATOM 786 O O . ARG A 1 99 ? 7.274 0.331 -0.441 1.00 9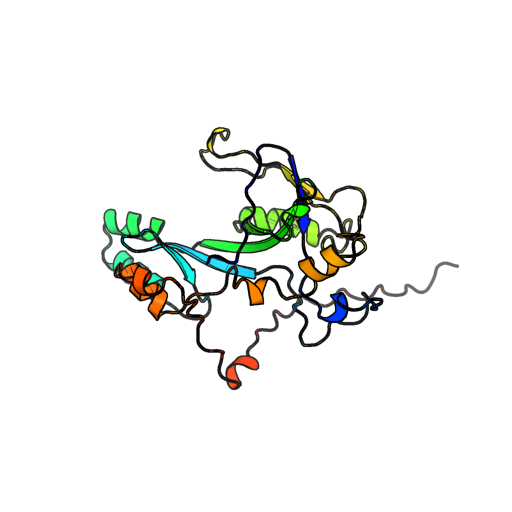0.69 99 ARG A O 1
ATOM 793 N N . ALA A 1 100 ? 5.715 1.906 -0.021 1.00 92.75 100 ALA A N 1
ATOM 794 C CA . ALA A 1 100 ? 5.207 1.321 1.212 1.00 92.75 100 ALA A CA 1
ATOM 795 C C . ALA A 1 100 ? 3.719 0.988 1.040 1.00 92.75 100 ALA A C 1
ATOM 797 O O . ALA A 1 100 ? 2.961 1.804 0.513 1.00 92.75 100 ALA A O 1
ATOM 798 N N . PHE A 1 101 ? 3.320 -0.215 1.436 1.00 93.00 101 PHE A N 1
ATOM 799 C CA . PHE A 1 101 ? 1.967 -0.745 1.296 1.00 93.00 101 PHE A CA 1
ATOM 800 C C . PHE A 1 101 ? 1.307 -0.840 2.660 1.00 93.00 101 PHE A C 1
ATOM 802 O O . PHE A 1 101 ? 1.928 -1.337 3.594 1.00 93.00 101 PHE A O 1
ATOM 809 N N . PHE A 1 102 ? 0.059 -0.391 2.749 1.00 94.12 102 PHE A N 1
ATOM 810 C CA . PHE A 1 102 ? -0.746 -0.405 3.971 1.00 94.12 102 PHE A CA 1
ATOM 811 C C . PHE A 1 102 ? -2.138 -0.902 3.641 1.00 94.12 102 PHE A C 1
ATOM 813 O O . PHE A 1 102 ? -2.655 -0.594 2.566 1.00 94.12 102 PHE A O 1
ATOM 820 N N . PHE A 1 103 ? -2.760 -1.593 4.586 1.00 95.94 103 PHE A N 1
ATOM 821 C CA . PHE A 1 103 ? -4.192 -1.828 4.538 1.00 95.94 103 PHE A CA 1
ATOM 822 C C . PHE A 1 103 ? -4.925 -0.763 5.341 1.00 95.94 103 PHE A C 1
ATOM 824 O O . PHE A 1 103 ? -4.494 -0.365 6.425 1.00 95.94 103 PHE A O 1
ATOM 831 N N . VAL A 1 104 ? -6.021 -0.273 4.774 1.00 96.88 104 VAL A N 1
ATOM 832 C CA . VAL A 1 104 ? -6.878 0.730 5.392 1.00 96.88 104 VAL A CA 1
ATOM 833 C C . VAL A 1 104 ? -8.352 0.385 5.225 1.00 96.88 104 VAL A C 1
ATOM 835 O O . VAL A 1 104 ? -8.730 -0.343 4.309 1.00 96.88 104 VAL A O 1
ATOM 838 N N . ILE A 1 105 ? -9.178 0.980 6.077 1.00 97.50 105 ILE A N 1
ATOM 839 C CA . ILE A 1 105 ? -10.628 1.080 5.924 1.00 97.50 105 ILE A CA 1
ATOM 840 C C . ILE A 1 105 ? -10.978 2.529 5.594 1.00 97.50 105 ILE A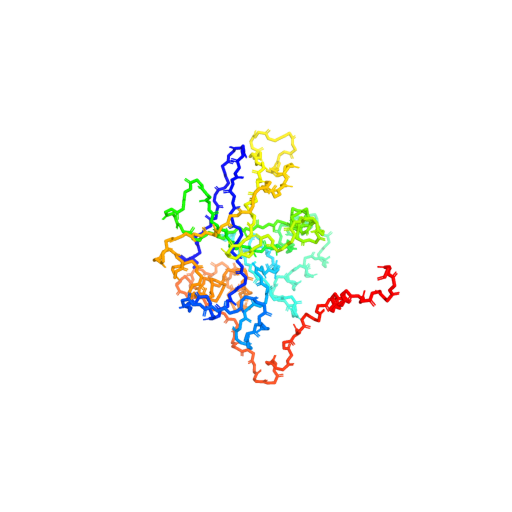 C 1
ATOM 842 O O . ILE A 1 105 ? -10.540 3.444 6.294 1.00 97.50 105 ILE A O 1
ATOM 846 N N . ASP A 1 106 ? -11.789 2.752 4.562 1.00 97.06 106 ASP A N 1
ATOM 847 C CA . ASP A 1 106 ? -12.411 4.056 4.332 1.00 97.06 106 ASP A CA 1
ATOM 848 C C . ASP A 1 106 ? -13.562 4.256 5.326 1.00 97.06 106 ASP A C 1
ATOM 850 O O . ASP A 1 106 ? -14.559 3.534 5.289 1.00 97.06 106 ASP A O 1
ATOM 854 N N . ARG A 1 107 ? -13.453 5.254 6.209 1.00 96.88 107 ARG A N 1
ATOM 855 C CA . ARG A 1 107 ? -14.485 5.553 7.219 1.00 96.88 107 ARG A CA 1
ATOM 856 C C . ARG A 1 107 ? -15.786 6.066 6.608 1.00 96.88 107 ARG A C 1
ATOM 858 O O . ARG A 1 107 ? -16.806 6.101 7.290 1.00 96.88 107 ARG A O 1
ATOM 865 N N . HIS A 1 108 ? -15.773 6.468 5.340 1.00 95.50 108 HIS A N 1
ATOM 866 C CA . HIS A 1 108 ? -16.973 6.851 4.605 1.00 95.50 108 HIS A CA 1
ATOM 867 C C . HIS A 1 108 ? -17.601 5.683 3.829 1.00 95.50 108 HIS A C 1
ATOM 869 O O . HIS A 1 108 ? -18.767 5.780 3.452 1.00 95.50 108 HIS A O 1
ATOM 875 N N . GLU A 1 109 ? -16.867 4.590 3.599 1.00 94.81 109 GLU A N 1
ATOM 876 C CA . GLU A 1 109 ? -17.301 3.443 2.787 1.00 94.81 109 GLU A CA 1
ATOM 877 C C . GLU A 1 109 ? -16.874 2.099 3.400 1.00 94.81 109 GLU A C 1
ATOM 879 O O . GLU A 1 109 ? -16.348 1.215 2.725 1.00 94.81 109 GLU A O 1
ATOM 884 N N . GLU A 1 110 ? -17.141 1.915 4.694 1.00 95.81 110 GLU A N 1
ATOM 885 C CA . GLU A 1 110 ? -16.735 0.714 5.435 1.00 95.81 110 GLU A CA 1
ATOM 886 C C . GLU A 1 110 ? -17.245 -0.602 4.821 1.00 95.81 110 GLU A C 1
ATOM 888 O O . GLU A 1 110 ? -16.621 -1.644 4.995 1.00 95.81 110 GLU A O 1
ATOM 893 N N . GLN A 1 111 ? -18.361 -0.578 4.083 1.00 94.25 111 GLN A N 1
ATOM 894 C CA . GLN A 1 111 ? -18.916 -1.748 3.391 1.00 94.25 111 GLN A CA 1
ATOM 895 C C . GLN A 1 111 ? -17.993 -2.330 2.308 1.00 94.25 111 GLN A C 1
ATOM 897 O O . GLN A 1 111 ? -18.189 -3.465 1.883 1.00 94.25 111 GLN A O 1
ATOM 902 N N . VAL A 1 112 ? -17.010 -1.562 1.827 1.00 93.44 112 VAL A N 1
ATOM 903 C CA . VAL A 1 112 ? -16.012 -2.047 0.861 1.00 93.44 112 VAL A CA 1
ATOM 904 C C . VAL A 1 112 ? -15.020 -3.005 1.534 1.00 93.44 112 VAL A C 1
ATOM 906 O O . VAL A 1 112 ? -14.503 -3.922 0.877 1.00 93.44 112 VAL A O 1
ATOM 909 N N . GLY A 1 113 ? -14.812 -2.829 2.842 1.00 94.62 113 GLY A N 1
ATOM 910 C CA . GLY A 1 113 ? -13.849 -3.565 3.650 1.00 94.62 113 GLY A CA 1
ATOM 911 C C . GLY A 1 113 ? -12.406 -3.087 3.445 1.00 94.62 113 GLY A C 1
ATOM 912 O O . GLY A 1 113 ? -12.184 -1.972 2.964 1.00 94.62 113 GLY A O 1
ATOM 913 N N . PRO A 1 114 ? -11.414 -3.921 3.805 1.00 95.94 114 PRO A N 1
ATOM 914 C CA . PRO A 1 114 ? -9.999 -3.590 3.708 1.00 95.94 114 PRO A CA 1
ATOM 915 C C . PRO A 1 114 ? -9.564 -3.277 2.278 1.00 95.94 114 PRO A C 1
ATOM 917 O O . PRO A 1 114 ? -9.837 -4.026 1.336 1.00 95.94 114 PRO A O 1
ATOM 920 N N . GLN A 1 115 ? -8.834 -2.175 2.126 1.00 95.06 115 GLN A N 1
ATOM 921 C CA . GLN A 1 115 ? -8.242 -1.746 0.866 1.00 95.06 115 GLN A CA 1
ATOM 922 C C . GLN A 1 115 ? -6.748 -1.488 1.035 1.00 95.06 115 GLN A C 1
ATOM 924 O O . GLN A 1 115 ? -6.303 -0.949 2.045 1.00 95.06 115 GLN A O 1
ATOM 929 N N . CYS A 1 116 ? -5.959 -1.845 0.027 1.00 93.81 116 CYS A N 1
ATOM 930 C CA . CYS A 1 116 ? -4.528 -1.596 0.005 1.00 93.81 116 CYS A CA 1
ATOM 931 C C . CYS A 1 116 ? -4.224 -0.218 -0.597 1.00 93.81 116 CYS A C 1
ATOM 933 O O . CYS A 1 116 ? -4.702 0.115 -1.686 1.00 93.81 116 CYS A O 1
ATOM 935 N N . ILE A 1 117 ? -3.389 0.566 0.080 1.00 92.44 117 ILE A N 1
ATOM 936 C CA . ILE A 1 117 ? -2.786 1.795 -0.444 1.00 92.44 117 ILE A CA 1
ATOM 937 C C . ILE A 1 117 ? -1.323 1.532 -0.777 1.00 92.44 117 ILE A C 1
ATOM 939 O O . ILE A 1 117 ? -0.598 0.940 0.020 1.00 92.44 117 ILE A O 1
ATOM 943 N N . ASP A 1 118 ? -0.866 2.055 -1.917 1.00 89.19 118 ASP A N 1
ATOM 944 C CA . ASP A 1 118 ? 0.550 2.183 -2.233 1.00 89.19 118 ASP A CA 1
ATOM 945 C C . ASP A 1 118 ? 1.034 3.629 -2.014 1.00 89.19 118 ASP A C 1
ATOM 947 O O . ASP A 1 118 ? 0.700 4.546 -2.758 1.00 89.19 118 ASP A O 1
ATOM 951 N N . TRP A 1 119 ? 1.922 3.861 -1.055 1.00 90.06 119 TRP A N 1
ATOM 952 C CA . TRP A 1 119 ? 2.569 5.161 -0.842 1.00 90.06 119 TRP A CA 1
ATOM 953 C C . TRP A 1 119 ? 3.917 5.232 -1.552 1.00 90.06 119 TRP A C 1
ATOM 955 O O . TRP A 1 119 ? 4.624 4.224 -1.642 1.00 90.06 119 TRP A O 1
ATOM 965 N N . ASN A 1 120 ? 4.299 6.400 -2.085 1.00 89.06 120 ASN A N 1
ATOM 966 C CA . ASN A 1 120 ? 5.725 6.627 -2.347 1.00 89.06 120 ASN A CA 1
ATOM 967 C C . ASN A 1 120 ? 6.433 6.903 -1.020 1.00 89.06 120 ASN A C 1
ATOM 969 O O . ASN A 1 120 ? 5.804 7.315 -0.048 1.00 89.06 120 ASN A O 1
ATOM 973 N N . MET A 1 121 ? 7.756 6.753 -1.004 1.00 89.38 121 MET A N 1
ATOM 974 C CA . MET A 1 121 ? 8.533 6.959 0.221 1.00 89.38 121 MET A CA 1
ATOM 975 C C . MET A 1 121 ? 8.407 8.368 0.804 1.00 89.38 121 MET A C 1
ATOM 977 O O . MET A 1 121 ? 8.431 8.510 2.017 1.00 89.38 121 MET A O 1
ATOM 981 N N . LEU A 1 122 ? 8.241 9.406 -0.022 1.00 90.38 122 LEU A N 1
ATOM 982 C CA . LEU A 1 122 ? 8.086 10.771 0.490 1.00 90.38 122 LEU A CA 1
ATOM 983 C C . LEU A 1 122 ? 6.786 10.943 1.282 1.00 90.38 122 LEU A C 1
ATOM 985 O O . LEU A 1 122 ? 6.808 11.497 2.377 1.00 90.38 122 LEU A O 1
ATOM 989 N N . GLU A 1 123 ? 5.663 10.450 0.760 1.00 91.00 123 GLU A N 1
ATOM 990 C CA . GLU A 1 123 ? 4.392 10.460 1.488 1.00 91.00 123 GLU A CA 1
ATOM 991 C C . GLU A 1 123 ? 4.416 9.512 2.688 1.00 91.00 123 GLU A C 1
ATOM 993 O O . GLU A 1 123 ? 3.915 9.863 3.752 1.00 91.00 123 GLU A O 1
ATOM 998 N N . TYR A 1 124 ? 5.056 8.349 2.552 1.00 92.25 124 TYR A N 1
ATOM 999 C CA . TYR A 1 124 ? 5.236 7.431 3.669 1.00 92.25 124 TYR A CA 1
ATOM 1000 C C . TYR A 1 124 ? 6.040 8.064 4.809 1.00 92.25 124 TYR A C 1
ATOM 1002 O O . TYR A 1 124 ? 5.631 7.938 5.950 1.00 92.25 124 TYR A O 1
ATOM 1010 N N . ILE A 1 125 ? 7.116 8.810 4.541 1.00 91.62 125 ILE A N 1
ATOM 1011 C CA . ILE A 1 125 ? 7.882 9.502 5.592 1.00 91.62 125 ILE A CA 1
ATOM 1012 C C . ILE A 1 125 ? 7.014 10.535 6.328 1.00 91.62 125 ILE A C 1
ATOM 1014 O O . ILE A 1 125 ? 7.104 10.648 7.550 1.00 91.62 125 ILE A O 1
ATOM 1018 N N . LYS A 1 126 ? 6.142 11.264 5.614 1.00 90.75 126 LYS A N 1
ATOM 1019 C CA . LYS A 1 126 ? 5.181 12.186 6.249 1.00 90.75 126 LYS A CA 1
ATOM 1020 C C . LYS A 1 126 ? 4.226 11.435 7.173 1.00 90.75 126 LYS A C 1
ATOM 1022 O O . LYS A 1 126 ? 4.019 11.856 8.307 1.00 90.75 126 LYS A O 1
ATOM 1027 N N . LEU A 1 127 ? 3.688 10.313 6.697 1.00 91.69 127 LEU A N 1
ATOM 1028 C CA . LEU A 1 127 ? 2.819 9.438 7.477 1.00 91.69 127 LEU A CA 1
ATOM 1029 C C . LEU A 1 127 ? 3.561 8.832 8.682 1.00 91.69 127 LEU A C 1
ATOM 1031 O O . LEU A 1 127 ? 3.019 8.799 9.781 1.00 91.69 127 LEU A O 1
ATOM 1035 N N . PHE A 1 128 ? 4.817 8.417 8.501 1.00 90.00 128 PHE A N 1
ATOM 1036 C CA . PHE A 1 128 ? 5.690 7.869 9.540 1.00 90.00 128 PHE A CA 1
ATOM 1037 C C . PHE A 1 128 ? 5.868 8.841 10.706 1.00 90.00 128 PHE A C 1
ATOM 1039 O O . PHE A 1 128 ? 5.827 8.427 11.862 1.00 90.00 128 PHE A O 1
ATOM 1046 N N . GLY A 1 129 ? 5.952 10.143 10.412 1.00 88.94 129 GLY A N 1
ATOM 1047 C CA . GLY A 1 129 ? 5.966 11.206 11.417 1.00 88.94 129 GLY A CA 1
ATOM 1048 C C . GLY A 1 129 ? 4.779 11.166 12.389 1.00 88.94 129 GLY A C 1
ATOM 1049 O O . GLY A 1 129 ? 4.943 11.520 13.553 1.00 88.94 129 GLY A O 1
ATOM 1050 N N . LEU A 1 130 ? 3.605 10.694 11.951 1.00 89.88 130 LEU A N 1
ATOM 1051 C CA . LEU A 1 130 ? 2.432 10.555 12.819 1.00 89.88 130 LEU A CA 1
ATOM 1052 C C . LEU A 1 130 ? 2.547 9.363 13.772 1.00 89.88 130 LEU A C 1
ATOM 1054 O O . LEU A 1 130 ? 2.104 9.485 14.910 1.00 89.88 130 LEU A O 1
ATOM 1058 N N . PHE A 1 131 ? 3.152 8.258 13.326 1.00 86.69 131 PHE A N 1
ATOM 1059 C CA . PHE A 1 131 ? 3.353 7.045 14.128 1.00 86.69 131 PHE A CA 1
ATOM 1060 C C . PHE A 1 131 ? 4.411 7.218 15.216 1.00 86.69 131 PHE A C 1
ATOM 1062 O O . PHE A 1 131 ? 4.299 6.637 16.289 1.00 86.69 131 PHE A O 1
ATOM 1069 N N . VAL A 1 132 ? 5.456 8.001 14.938 1.00 86.69 132 VAL A N 1
ATOM 1070 C CA . VAL A 1 132 ? 6.530 8.261 15.911 1.00 86.69 132 VAL A CA 1
ATOM 1071 C C . VAL A 1 132 ? 6.240 9.452 16.819 1.00 86.69 132 VAL A C 1
ATOM 1073 O O . VAL A 1 132 ? 7.037 9.745 17.710 1.00 86.69 132 VAL A O 1
ATOM 1076 N N . SER A 1 133 ? 5.131 10.161 16.588 1.00 85.62 133 SER A N 1
ATOM 1077 C CA . SER A 1 133 ? 4.744 11.283 17.432 1.00 85.62 133 SER A CA 1
ATOM 1078 C C . SER A 1 133 ? 4.330 10.766 18.814 1.00 85.62 133 SER A C 1
ATOM 1080 O O . SER A 1 133 ? 3.390 9.971 18.898 1.00 85.62 133 SER A O 1
ATOM 1082 N N . PRO A 1 134 ? 4.969 11.227 19.906 1.00 83.88 134 PRO A N 1
ATOM 1083 C CA . PRO A 1 134 ? 4.621 10.792 21.257 1.00 83.88 134 PRO A CA 1
ATOM 1084 C C . PRO A 1 134 ? 3.182 11.165 21.645 1.00 83.88 134 PRO A C 1
ATOM 1086 O O . PRO A 1 134 ? 2.609 10.524 22.521 1.00 83.88 134 PRO A O 1
ATOM 1089 N N . ASP A 1 135 ? 2.590 12.157 20.973 1.00 83.56 135 ASP A N 1
ATOM 1090 C CA . ASP A 1 135 ? 1.247 12.661 21.268 1.00 83.56 135 ASP A CA 1
ATOM 1091 C C . ASP A 1 135 ? 0.125 11.760 20.726 1.00 83.56 135 ASP A C 1
ATOM 1093 O O . ASP A 1 135 ? -0.992 11.792 21.237 1.00 83.56 135 ASP A O 1
ATOM 1097 N N . ASN A 1 136 ? 0.401 10.952 19.695 1.00 78.19 136 ASN A N 1
ATOM 1098 C CA . ASN A 1 136 ? -0.633 10.182 18.996 1.00 78.19 136 ASN A CA 1
ATOM 1099 C C . ASN A 1 136 ? -0.758 8.732 19.494 1.00 78.19 136 ASN A C 1
ATOM 1101 O O . ASN A 1 136 ? -1.745 8.070 19.182 1.00 78.19 136 ASN A O 1
ATOM 1105 N N . GLY A 1 137 ? 0.218 8.218 20.251 1.00 82.38 137 GLY A N 1
ATOM 1106 C CA . GLY A 1 137 ? 0.269 6.797 20.612 1.00 82.38 137 GLY A CA 1
ATOM 1107 C C . GLY A 1 137 ? 0.265 5.868 19.385 1.00 82.38 137 GLY A C 1
ATOM 1108 O O . GLY A 1 137 ? 0.675 6.256 18.291 1.00 82.38 137 GLY A O 1
ATOM 1109 N N . ASP A 1 138 ? -0.203 4.628 19.555 1.00 85.94 138 ASP A N 1
ATOM 1110 C CA . ASP A 1 138 ? -0.386 3.701 18.432 1.00 85.94 138 ASP A CA 1
ATOM 1111 C C . ASP A 1 138 ? -1.670 4.025 17.655 1.00 85.94 138 ASP A C 1
ATOM 1113 O O . ASP A 1 138 ? -2.775 3.618 18.023 1.00 85.94 138 ASP A O 1
ATOM 1117 N N . ILE A 1 139 ? -1.519 4.737 16.537 1.00 90.06 139 ILE A N 1
ATOM 1118 C CA . ILE A 1 139 ? -2.646 5.120 15.676 1.00 90.06 139 ILE A CA 1
ATOM 1119 C C . ILE A 1 139 ? -3.321 3.928 14.984 1.00 90.06 139 ILE A C 1
ATOM 1121 O O . ILE A 1 139 ? -4.465 4.062 14.552 1.00 90.06 139 ILE A O 1
ATOM 1125 N N . SER A 1 140 ? -2.649 2.776 14.885 1.00 90.50 140 SER A N 1
ATOM 1126 C CA . SER A 1 140 ? -3.187 1.566 14.254 1.00 90.50 140 SER A CA 1
ATOM 1127 C C . SER A 1 140 ? -3.957 0.665 15.220 1.00 90.50 140 SER A C 1
ATOM 1129 O O . SER A 1 140 ? -4.673 -0.227 14.768 1.00 90.50 140 SER A O 1
ATOM 1131 N N . CYS A 1 141 ? -3.873 0.924 16.532 1.00 87.75 141 CYS A N 1
ATOM 1132 C CA . CYS A 1 141 ? -4.504 0.108 17.567 1.00 87.75 141 CYS A CA 1
ATOM 1133 C C . CYS A 1 141 ? -5.985 -0.159 17.237 1.00 87.75 141 CYS A C 1
ATOM 1135 O O . CYS A 1 141 ? -6.750 0.789 17.027 1.00 87.75 141 CYS A O 1
ATOM 1137 N N . PRO A 1 142 ? -6.450 -1.418 17.203 1.00 89.50 142 PRO A N 1
ATOM 1138 C CA . PRO A 1 142 ? -7.804 -1.726 16.746 1.00 89.50 142 PRO A CA 1
ATOM 1139 C C . PRO A 1 142 ? -8.882 -1.266 17.742 1.00 89.50 142 PRO A C 1
ATOM 1141 O O . PRO A 1 142 ? -10.009 -0.987 17.339 1.00 89.50 142 PRO A O 1
ATOM 1144 N N . PHE A 1 143 ? -8.539 -1.096 19.023 1.00 87.62 143 PHE A N 1
ATOM 1145 C CA . PHE A 1 143 ? -9.475 -0.664 20.067 1.00 87.62 143 PHE A CA 1
ATOM 1146 C C . PHE A 1 143 ? -9.479 0.852 20.304 1.00 87.62 143 PHE A C 1
ATOM 1148 O O . PHE A 1 143 ? -10.535 1.432 20.551 1.00 87.62 143 PHE A O 1
ATOM 1155 N N . GLN A 1 144 ? -8.305 1.493 20.261 1.00 88.19 144 GLN A N 1
ATOM 1156 C CA . GLN A 1 144 ? -8.113 2.898 20.661 1.00 88.19 144 GLN A CA 1
ATOM 1157 C C . GLN A 1 144 ? -7.157 3.676 19.740 1.00 88.19 144 GLN A C 1
ATOM 1159 O O . GLN A 1 144 ? -6.531 4.642 20.166 1.00 88.19 144 GLN A O 1
ATOM 1164 N N . GLY A 1 145 ? -7.026 3.266 18.480 1.00 90.69 145 GLY A N 1
ATOM 1165 C CA . GLY A 1 145 ? -6.264 4.013 17.478 1.00 90.69 145 GLY A CA 1
ATOM 1166 C C . GLY A 1 145 ? -6.997 5.254 16.963 1.00 90.69 145 GLY A C 1
ATOM 1167 O O . GLY A 1 145 ? -8.089 5.607 17.423 1.00 90.69 145 GLY A O 1
ATOM 1168 N N . TYR A 1 146 ? -6.406 5.896 15.960 1.00 94.25 146 TYR A N 1
ATOM 1169 C CA . TYR A 1 146 ? -6.876 7.165 15.413 1.00 94.25 146 TYR A CA 1
ATOM 1170 C C . TYR A 1 146 ? -7.122 7.058 13.915 1.00 94.25 146 TYR A C 1
ATOM 1172 O O . TYR A 1 146 ? -6.363 6.428 13.178 1.00 94.25 146 TYR A O 1
ATOM 1180 N N . ASP A 1 147 ? -8.173 7.726 13.452 1.00 96.38 147 ASP A N 1
ATOM 1181 C CA . ASP A 1 147 ? -8.433 7.831 12.023 1.00 96.38 147 ASP A CA 1
ATOM 1182 C C . ASP A 1 147 ? -7.440 8.820 11.392 1.00 96.38 147 ASP A C 1
ATOM 1184 O O . ASP A 1 147 ? -7.222 9.929 11.881 1.00 96.38 147 ASP A O 1
ATOM 1188 N N . LEU A 1 148 ? -6.827 8.415 10.289 1.00 96.00 148 LEU A N 1
ATOM 1189 C CA . LEU A 1 148 ? -5.950 9.219 9.461 1.00 96.00 148 LEU A CA 1
ATOM 1190 C C . LEU A 1 148 ? -6.785 10.122 8.549 1.00 96.00 148 LEU A C 1
ATOM 1192 O O . LEU A 1 148 ? -7.533 9.664 7.685 1.00 96.00 148 LEU A O 1
ATOM 1196 N N . ILE A 1 149 ? -6.605 11.426 8.698 1.00 96.81 149 ILE A N 1
ATOM 1197 C CA . ILE A 1 149 ? -7.177 12.435 7.818 1.00 96.81 149 ILE A CA 1
ATOM 1198 C C . ILE A 1 149 ? -6.145 12.771 6.753 1.00 96.81 149 ILE A C 1
ATOM 1200 O O . ILE A 1 149 ? -5.056 13.259 7.061 1.00 96.81 149 ILE A O 1
ATOM 1204 N N . VAL A 1 150 ? -6.508 12.546 5.494 1.00 96.56 150 VAL A N 1
ATOM 1205 C CA . VAL A 1 150 ? -5.636 12.816 4.355 1.00 96.56 150 VAL A CA 1
ATOM 1206 C C . VAL A 1 150 ? -6.345 13.710 3.356 1.00 96.56 150 VAL A C 1
ATOM 1208 O O . VAL A 1 150 ? -7.393 13.361 2.814 1.00 96.56 150 VAL A O 1
ATOM 1211 N N . GLU A 1 151 ? -5.749 14.856 3.066 1.00 96.12 151 GLU A N 1
ATOM 1212 C CA . GLU A 1 151 ? -6.158 15.666 1.927 1.00 96.12 151 GLU A CA 1
ATOM 1213 C C . GLU A 1 151 ? -5.499 15.134 0.654 1.00 96.12 151 GLU A C 1
ATOM 1215 O O . GLU A 1 151 ? -4.294 14.888 0.633 1.00 96.12 151 GLU A O 1
ATOM 1220 N N . TYR A 1 152 ? -6.285 14.957 -0.403 1.00 94.69 152 TYR A N 1
ATOM 1221 C CA . TYR A 1 152 ? -5.832 14.491 -1.703 1.00 94.69 152 TYR A CA 1
ATOM 1222 C C . TYR A 1 152 ? -6.174 15.497 -2.796 1.00 94.69 152 TYR A C 1
ATOM 1224 O O . TYR A 1 152 ? -7.335 15.867 -2.991 1.00 94.69 152 TYR A O 1
ATOM 1232 N N . ILE A 1 153 ? -5.157 15.885 -3.558 1.00 93.50 153 ILE A N 1
ATOM 1233 C CA . ILE A 1 153 ? -5.299 16.704 -4.756 1.00 93.50 153 ILE A CA 1
ATOM 1234 C C . ILE A 1 153 ? -4.973 15.812 -5.959 1.00 93.50 153 ILE A C 1
ATOM 1236 O O . ILE A 1 153 ? -3.832 15.346 -6.082 1.00 93.50 153 ILE A O 1
ATOM 1240 N N . PRO A 1 154 ? -5.942 15.556 -6.856 1.00 91.31 154 PRO A N 1
ATOM 1241 C CA . PRO A 1 154 ? -5.705 14.743 -8.037 1.00 91.31 154 PRO A CA 1
ATOM 1242 C C . PRO A 1 154 ? -4.729 15.436 -8.991 1.00 91.31 154 PRO A C 1
ATOM 1244 O O . PRO A 1 154 ? -4.536 16.654 -8.958 1.00 91.31 154 PRO A O 1
ATOM 1247 N N . LYS A 1 155 ? -4.111 14.648 -9.872 1.00 91.12 155 LYS A N 1
ATOM 1248 C CA . LYS A 1 155 ? -3.091 15.130 -10.812 1.00 91.12 155 LYS A CA 1
ATOM 1249 C C . LYS A 1 155 ? -3.608 16.278 -11.686 1.00 91.12 155 LYS A C 1
ATOM 1251 O O . LYS A 1 155 ? -2.866 17.216 -11.954 1.00 91.12 155 LYS A O 1
ATOM 1256 N N . GLU A 1 156 ? -4.862 16.197 -12.116 1.00 90.06 156 GLU A N 1
ATOM 1257 C CA . GLU A 1 156 ? -5.524 17.147 -13.015 1.00 90.06 156 GLU A CA 1
ATOM 1258 C C . GLU A 1 156 ? -5.744 18.514 -12.356 1.00 90.06 156 GLU A C 1
ATOM 1260 O O . GLU A 1 156 ? -5.784 19.527 -13.046 1.00 90.06 156 GLU A O 1
ATOM 1265 N N . ALA A 1 157 ? -5.859 18.543 -11.025 1.00 88.06 157 ALA A N 1
ATOM 1266 C CA . ALA A 1 157 ? -6.031 19.760 -10.234 1.00 88.06 157 ALA A CA 1
ATOM 1267 C C . ALA A 1 157 ? -4.703 20.307 -9.677 1.00 88.06 157 ALA A C 1
ATOM 1269 O O . ALA A 1 157 ? -4.691 21.316 -8.976 1.00 88.06 157 ALA A O 1
ATOM 1270 N N . SER A 1 158 ? -3.583 19.636 -9.956 1.00 86.62 158 SER A N 1
ATOM 1271 C CA . SER A 1 158 ? -2.278 19.950 -9.386 1.00 86.62 158 SER A CA 1
ATOM 1272 C C . SER A 1 158 ? -1.391 20.722 -10.364 1.00 86.62 158 SER A C 1
ATOM 1274 O O . SER A 1 158 ? -1.177 20.314 -11.506 1.00 86.62 158 SER A O 1
ATOM 1276 N N . ASN A 1 159 ? -0.774 21.802 -9.881 1.00 82.56 159 ASN A N 1
ATOM 1277 C CA . ASN A 1 159 ? 0.073 22.686 -10.691 1.00 82.56 159 ASN A CA 1
ATOM 1278 C C . ASN A 1 159 ? 1.387 22.040 -11.164 1.00 82.56 159 ASN A C 1
ATOM 1280 O O . ASN A 1 159 ? 2.014 22.544 -12.093 1.00 82.56 159 ASN A O 1
ATOM 1284 N N . ASN A 1 160 ? 1.833 20.950 -10.530 1.00 83.69 160 ASN A N 1
ATOM 1285 C CA . ASN A 1 160 ? 3.094 20.281 -10.873 1.00 83.69 160 ASN A CA 1
ATOM 1286 C C . ASN A 1 160 ? 2.907 19.023 -11.737 1.00 83.69 160 ASN A C 1
ATOM 1288 O O . ASN A 1 160 ? 3.887 18.341 -12.032 1.00 83.69 160 ASN A O 1
ATOM 1292 N N . GLY A 1 161 ? 1.671 18.701 -12.136 1.00 82.19 161 GLY A N 1
ATOM 1293 C CA . GLY A 1 161 ? 1.381 17.523 -12.953 1.00 82.19 161 GLY A CA 1
ATOM 1294 C C . GLY A 1 161 ? 1.538 16.189 -12.215 1.00 82.19 161 GLY A C 1
ATOM 1295 O O . GLY A 1 161 ? 1.644 15.148 -12.866 1.00 82.19 161 GLY A O 1
ATOM 1296 N N . PHE A 1 162 ? 1.526 16.188 -10.879 1.00 84.31 162 PHE A N 1
ATOM 1297 C CA . PHE A 1 162 ? 1.486 14.987 -10.041 1.00 84.31 162 PHE A CA 1
ATOM 1298 C C . PHE A 1 162 ? 0.373 15.098 -9.002 1.00 84.31 162 PHE A C 1
ATOM 1300 O O . PHE A 1 162 ? 0.071 16.192 -8.532 1.00 84.31 162 PHE A O 1
ATOM 1307 N N . ALA A 1 163 ? -0.225 13.964 -8.634 1.00 87.94 163 ALA A N 1
ATOM 1308 C CA . ALA A 1 163 ? -1.160 13.929 -7.516 1.00 87.94 163 ALA A CA 1
ATOM 1309 C C . ALA A 1 163 ? -0.429 14.252 -6.202 1.00 87.94 163 ALA A C 1
ATOM 1311 O O . ALA A 1 163 ? 0.750 13.918 -6.057 1.00 87.94 163 ALA A O 1
ATOM 1312 N N . GLN A 1 164 ? -1.112 14.914 -5.271 1.00 90.19 164 GLN A N 1
ATOM 1313 C CA . GLN A 1 164 ? -0.509 15.406 -4.035 1.00 90.19 164 GLN A CA 1
ATOM 1314 C C . GLN A 1 164 ? -1.328 15.023 -2.810 1.00 90.19 164 GLN A C 1
ATOM 1316 O O . GLN A 1 164 ? -2.555 14.965 -2.853 1.00 90.19 164 GLN A O 1
ATOM 1321 N N . TRP A 1 165 ? -0.613 14.855 -1.701 1.00 93.12 165 TRP A N 1
ATOM 1322 C CA . TRP A 1 165 ? -1.176 14.687 -0.368 1.00 93.12 165 TRP A CA 1
ATOM 1323 C C . TRP A 1 165 ? -0.576 15.754 0.551 1.00 93.12 165 TRP A C 1
ATOM 1325 O O . TRP A 1 165 ? 0.446 15.506 1.205 1.00 93.12 165 TRP A O 1
ATOM 1335 N N . PRO A 1 166 ? -1.095 16.995 0.490 1.00 90.44 166 PRO A N 1
ATOM 1336 C CA . PRO A 1 166 ? -0.474 18.136 1.156 1.00 90.44 166 PRO A CA 1
ATOM 1337 C C . PRO A 1 166 ? -0.552 18.030 2.678 1.00 90.44 166 PRO A C 1
ATOM 1339 O O . PRO A 1 166 ? 0.413 18.383 3.350 1.00 90.44 166 PRO A O 1
ATOM 1342 N N . ASN A 1 167 ? -1.658 17.494 3.199 1.00 92.38 167 ASN A N 1
ATOM 1343 C CA . ASN A 1 167 ? -1.936 17.431 4.625 1.00 92.38 167 ASN A CA 1
ATOM 1344 C C . ASN A 1 167 ? -2.286 15.999 5.041 1.00 92.38 167 ASN A C 1
ATOM 1346 O O . ASN A 1 167 ? -3.178 15.372 4.466 1.00 92.38 167 ASN A O 1
ATOM 1350 N N . MET A 1 168 ? -1.571 15.504 6.051 1.00 94.50 168 MET A N 1
ATOM 1351 C CA . MET A 1 168 ? -1.801 14.221 6.713 1.00 94.50 168 MET A CA 1
ATOM 1352 C C . MET A 1 168 ? -1.790 14.459 8.218 1.00 94.50 168 MET A C 1
ATOM 1354 O O . MET A 1 168 ? -0.785 14.930 8.751 1.00 94.50 168 MET A O 1
ATOM 1358 N N . THR A 1 169 ? -2.885 14.147 8.903 1.00 94.50 169 THR A N 1
ATOM 1359 C CA . THR A 1 169 ? -2.987 14.299 10.361 1.00 94.50 169 THR A CA 1
ATOM 1360 C C . THR A 1 169 ? -3.766 13.145 10.974 1.00 94.50 169 THR A C 1
ATOM 1362 O O . THR A 1 169 ? -4.636 12.566 10.328 1.00 94.50 169 THR A O 1
ATOM 1365 N N . ALA A 1 170 ? -3.495 12.829 12.238 1.00 94.44 170 ALA A N 1
ATOM 1366 C CA . ALA A 1 170 ? -4.391 11.988 13.023 1.00 94.44 170 ALA A CA 1
ATOM 1367 C C . ALA A 1 170 ? -5.644 12.791 13.419 1.00 94.44 170 ALA A C 1
ATOM 1369 O O . ALA A 1 170 ? -5.588 14.012 13.598 1.00 94.44 170 ALA A O 1
ATOM 1370 N N . ALA A 1 171 ? -6.791 12.123 13.517 1.00 93.94 171 ALA A N 1
ATOM 1371 C CA . ALA A 1 171 ? -7.992 12.692 14.110 1.00 93.94 171 ALA A CA 1
ATOM 1372 C C . ALA A 1 171 ? -7.759 13.012 15.597 1.00 93.94 171 ALA A C 1
ATOM 1374 O O . ALA A 1 171 ? -6.926 12.395 16.248 1.00 93.94 171 ALA A O 1
ATOM 1375 N N . ALA A 1 172 ? -8.512 13.967 16.147 1.00 91.50 172 ALA A N 1
ATOM 1376 C CA . ALA A 1 172 ? -8.332 14.394 17.539 1.00 91.50 172 ALA A CA 1
ATOM 1377 C C . ALA A 1 172 ? -8.804 13.354 18.571 1.00 91.50 172 ALA A C 1
ATOM 1379 O O . ALA A 1 172 ? -8.305 13.326 19.690 1.00 91.50 172 ALA A O 1
ATOM 1380 N N . ASN A 1 173 ? -9.783 12.525 18.203 1.00 91.50 173 ASN A N 1
ATOM 1381 C CA . ASN A 1 173 ? -10.382 11.539 19.094 1.00 91.50 173 ASN A CA 1
ATOM 1382 C C . ASN A 1 173 ? -10.004 10.134 18.635 1.00 91.50 173 ASN A C 1
ATOM 1384 O O . ASN A 1 173 ? -10.079 9.843 17.438 1.00 91.50 173 ASN A O 1
ATOM 1388 N N . SER A 1 174 ? -9.673 9.267 19.590 1.00 92.19 174 SER A N 1
ATOM 1389 C CA . SER A 1 174 ? -9.497 7.846 19.321 1.00 92.19 174 SER A CA 1
ATOM 1390 C C . SER A 1 174 ? -10.845 7.158 19.121 1.00 92.19 174 SER A C 1
ATOM 1392 O O . SER A 1 174 ? -11.871 7.524 19.704 1.00 92.19 174 SER A O 1
ATOM 1394 N N . THR A 1 175 ? -10.845 6.149 18.262 1.00 92.88 175 THR A N 1
ATOM 1395 C CA . THR A 1 175 ? -12.022 5.349 17.920 1.00 92.88 175 THR A CA 1
ATOM 1396 C C . THR A 1 175 ? -11.611 3.885 17.777 1.00 92.88 175 THR A C 1
ATOM 1398 O O . THR A 1 175 ? -10.501 3.616 17.310 1.00 92.88 175 THR A O 1
ATOM 1401 N N . PRO A 1 176 ? -12.469 2.916 18.139 1.00 92.75 176 PRO A N 1
ATOM 1402 C CA . PRO A 1 176 ? -12.256 1.533 17.731 1.00 92.75 176 PRO A CA 1
ATOM 1403 C C . PRO A 1 176 ? -12.425 1.407 16.211 1.00 92.75 176 PRO A C 1
ATOM 1405 O O . PRO A 1 176 ? -13.224 2.131 15.610 1.00 92.75 176 PRO A O 1
ATOM 1408 N N . ILE A 1 177 ? -11.700 0.470 15.597 1.00 92.94 177 ILE A N 1
ATOM 1409 C CA . ILE A 1 177 ? -11.752 0.219 14.149 1.00 92.94 177 ILE A CA 1
ATOM 1410 C C . ILE A 1 177 ? -13.163 -0.181 13.703 1.00 92.94 177 ILE A C 1
ATOM 1412 O O . ILE A 1 177 ? -13.680 0.348 12.723 1.00 92.94 177 ILE A O 1
ATOM 1416 N N . THR A 1 178 ? -13.830 -1.031 14.480 1.00 93.50 178 THR A N 1
ATOM 1417 C CA . THR A 1 178 ? -15.248 -1.368 14.342 1.00 93.50 178 THR A CA 1
ATOM 1418 C C . THR A 1 178 ? -15.811 -1.799 15.697 1.00 93.50 178 THR A C 1
ATOM 1420 O O . THR A 1 178 ? -15.060 -2.145 16.607 1.00 93.50 178 THR A O 1
ATOM 1423 N N . LYS A 1 179 ? -17.137 -1.739 15.844 1.00 90.56 179 LYS A N 1
ATOM 1424 C CA . LYS A 1 179 ? -17.885 -2.331 16.972 1.00 90.56 179 LYS A CA 1
ATOM 1425 C C . LYS A 1 179 ? -18.702 -3.559 16.550 1.00 90.56 179 LYS A C 1
ATOM 1427 O O . LYS A 1 179 ? -19.352 -4.170 17.386 1.00 90.56 179 LYS A O 1
ATOM 1432 N N . ASP A 1 180 ? -18.721 -3.838 15.253 1.00 92.81 180 ASP A N 1
ATOM 1433 C CA . ASP A 1 180 ? -19.414 -4.956 14.626 1.00 92.81 180 ASP A 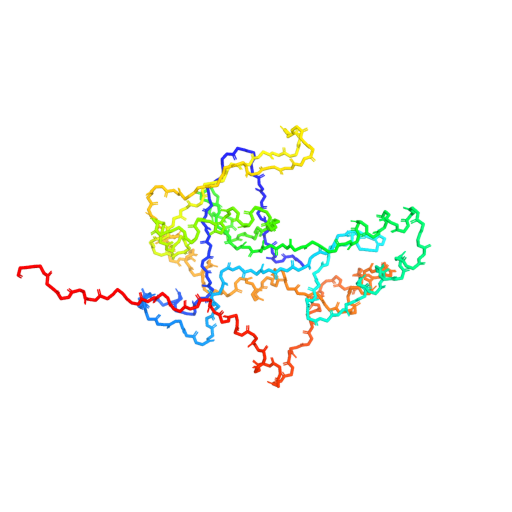CA 1
ATOM 1434 C C . ASP A 1 180 ? -18.457 -6.153 14.574 1.00 92.81 180 ASP A C 1
ATOM 1436 O O . ASP A 1 180 ? -17.345 -6.025 14.054 1.00 92.81 180 ASP A O 1
ATOM 1440 N N . GLU A 1 181 ? -18.882 -7.273 15.158 1.00 88.88 181 GLU A N 1
ATOM 1441 C CA . GLU A 1 181 ? -18.090 -8.498 15.298 1.00 88.88 181 GLU A CA 1
ATOM 1442 C C . GLU A 1 181 ? -17.824 -9.182 13.949 1.00 88.88 181 GLU A C 1
ATOM 1444 O O . GLU A 1 181 ? -16.709 -9.646 13.707 1.00 88.88 181 GLU A O 1
ATOM 1449 N N . ASP A 1 182 ? -18.790 -9.157 13.025 1.00 90.44 182 ASP A N 1
ATOM 1450 C CA . ASP A 1 182 ? -18.626 -9.749 11.695 1.00 90.44 182 ASP A CA 1
ATOM 1451 C C . ASP A 1 182 ? -17.573 -8.968 10.899 1.00 90.44 182 ASP A C 1
ATOM 1453 O O . ASP A 1 182 ? -16.655 -9.549 10.314 1.00 90.44 182 ASP A O 1
ATOM 1457 N N . LYS A 1 183 ? -17.645 -7.629 10.937 1.00 93.12 183 LYS A N 1
ATOM 1458 C CA . LYS A 1 183 ? -16.619 -6.765 10.325 1.00 93.12 183 LYS A CA 1
ATOM 1459 C C . LYS A 1 183 ? -15.256 -6.954 10.976 1.00 93.12 183 LYS A C 1
ATOM 1461 O O . LYS A 1 183 ? -14.236 -6.881 10.303 1.00 93.12 183 LYS A O 1
ATOM 1466 N N . TRP A 1 184 ? -15.227 -7.146 12.290 1.00 91.69 184 TRP A N 1
ATOM 1467 C CA . TRP A 1 184 ? -13.983 -7.330 13.022 1.00 91.69 184 TRP A CA 1
ATOM 1468 C C . TRP A 1 184 ? -13.235 -8.570 12.525 1.00 91.69 184 TRP A C 1
ATOM 1470 O O . TRP A 1 184 ? -12.051 -8.483 12.194 1.00 91.69 184 TRP A O 1
ATOM 1480 N N . LEU A 1 185 ? -13.939 -9.697 12.408 1.00 89.50 185 LEU A N 1
ATOM 1481 C CA . LEU A 1 185 ? -13.375 -10.942 11.893 1.00 89.50 185 LEU A CA 1
ATOM 1482 C C . LEU A 1 185 ? -12.974 -10.823 10.418 1.00 89.50 185 LEU A C 1
ATOM 1484 O O . LEU A 1 185 ? -11.877 -11.247 10.065 1.00 89.50 185 LEU A O 1
ATOM 1488 N N . ASP A 1 186 ? -13.800 -10.195 9.577 1.00 90.25 186 ASP A N 1
ATOM 1489 C CA . ASP A 1 186 ? -13.480 -9.966 8.159 1.00 90.25 186 ASP A CA 1
ATOM 1490 C C . ASP A 1 186 ? -12.214 -9.109 7.974 1.00 90.25 186 ASP A C 1
ATOM 1492 O O . ASP A 1 186 ? -11.410 -9.346 7.075 1.00 90.25 186 ASP A O 1
ATOM 1496 N N . TRP A 1 187 ? -12.003 -8.103 8.828 1.00 92.56 187 TRP A N 1
ATOM 1497 C CA . TRP A 1 187 ? -10.919 -7.134 8.641 1.00 92.56 187 TRP A CA 1
ATOM 1498 C C . TRP A 1 187 ? -9.611 -7.528 9.319 1.00 92.56 187 TRP A C 1
ATOM 1500 O O . TRP A 1 187 ? -8.546 -7.139 8.838 1.00 92.56 187 TRP A O 1
ATOM 1510 N N . LEU A 1 188 ? -9.685 -8.240 10.447 1.00 91.00 188 LEU A N 1
ATOM 1511 C CA . LEU A 1 188 ? -8.537 -8.532 11.313 1.00 91.00 188 LEU A CA 1
ATOM 1512 C C . LEU A 1 188 ? -8.279 -10.028 11.521 1.00 91.00 188 LEU A C 1
ATOM 1514 O O . LEU A 1 188 ? -7.254 -10.379 12.107 1.00 91.00 188 LEU A O 1
ATOM 1518 N N . GLY A 1 189 ? -9.186 -10.902 11.078 1.00 88.31 189 GLY A N 1
ATOM 1519 C CA . GLY A 1 189 ? -9.105 -12.345 11.311 1.00 88.31 189 GLY A CA 1
ATOM 1520 C C . GLY A 1 189 ? -8.034 -13.064 10.490 1.00 88.31 189 GLY A C 1
ATOM 1521 O O . GLY A 1 189 ? -7.641 -14.170 10.853 1.00 88.31 189 GLY A O 1
ATOM 1522 N N . GLU A 1 190 ? -7.528 -12.442 9.423 1.00 88.50 190 GLU A N 1
ATOM 1523 C CA . GLU A 1 190 ? -6.501 -13.009 8.546 1.00 88.50 190 GLU A CA 1
ATOM 1524 C C . GLU A 1 190 ? -5.377 -12.006 8.258 1.00 88.50 190 GLU A C 1
ATOM 1526 O O . GLU A 1 190 ? -5.560 -10.787 8.302 1.00 88.50 190 GLU A O 1
ATOM 1531 N N . ASP A 1 191 ? -4.195 -12.518 7.903 1.00 90.31 191 ASP A N 1
ATOM 1532 C CA . ASP A 1 191 ? -3.097 -11.676 7.435 1.00 90.31 191 ASP A CA 1
ATOM 1533 C C . ASP A 1 191 ? -3.354 -11.219 5.993 1.00 90.31 191 ASP A C 1
ATOM 1535 O O . ASP A 1 191 ? -3.073 -11.931 5.026 1.00 90.31 191 ASP A O 1
ATOM 1539 N N . LEU A 1 192 ? -3.851 -9.990 5.849 1.00 89.94 192 LEU A N 1
ATOM 1540 C CA . LEU A 1 192 ? -4.170 -9.379 4.557 1.00 89.94 192 LEU A CA 1
ATOM 1541 C C . LEU A 1 192 ? -2.982 -9.349 3.587 1.00 89.94 192 LEU A C 1
ATOM 1543 O O . LEU A 1 192 ? -3.176 -9.442 2.375 1.00 89.94 192 LEU A O 1
ATOM 1547 N N . PHE A 1 193 ? -1.740 -9.240 4.065 1.00 89.44 193 PHE A N 1
ATOM 1548 C CA . PHE A 1 193 ? -0.578 -9.302 3.179 1.00 89.44 193 PHE A CA 1
ATOM 1549 C C . PHE A 1 193 ? -0.281 -10.729 2.729 1.00 89.44 193 PHE A C 1
ATOM 1551 O O . PHE A 1 193 ? 0.156 -10.921 1.595 1.00 89.44 193 PHE A O 1
ATOM 1558 N N . GLU A 1 194 ? -0.522 -11.729 3.574 1.00 87.62 194 GLU A N 1
ATOM 1559 C CA . GLU A 1 194 ? -0.395 -13.132 3.183 1.00 87.62 194 GLU A CA 1
ATOM 1560 C C . GLU A 1 194 ? -1.498 -13.556 2.218 1.00 87.62 194 GLU A C 1
ATOM 1562 O O . GLU A 1 194 ? -1.214 -14.262 1.254 1.00 87.62 194 GLU A O 1
ATOM 1567 N N . THR A 1 195 ? -2.738 -13.132 2.428 1.00 87.44 195 THR A N 1
ATOM 1568 C CA . THR A 1 195 ? -3.861 -13.565 1.588 1.00 87.44 195 THR A CA 1
ATOM 1569 C C . THR A 1 195 ? -3.863 -12.860 0.238 1.00 87.44 195 THR A C 1
ATOM 1571 O O . THR A 1 195 ? -4.083 -13.480 -0.804 1.00 87.44 195 THR A O 1
ATOM 1574 N N . THR A 1 196 ? -3.546 -11.565 0.220 1.00 85.81 196 THR A N 1
ATOM 1575 C CA . THR A 1 196 ? -3.561 -10.772 -1.016 1.00 85.81 196 THR A CA 1
ATOM 1576 C C . THR A 1 196 ? -2.219 -10.754 -1.750 1.00 85.81 196 THR A C 1
ATOM 1578 O O . THR A 1 196 ? -2.171 -10.420 -2.936 1.00 85.81 196 THR A O 1
ATOM 1581 N N . LYS A 1 197 ? -1.119 -11.089 -1.058 1.00 85.69 197 LYS A N 1
ATOM 1582 C CA . LYS A 1 197 ? 0.265 -10.967 -1.552 1.00 85.69 197 LYS A CA 1
ATOM 1583 C C . LYS A 1 197 ? 0.621 -9.547 -2.023 1.00 85.69 197 LYS A C 1
ATOM 1585 O O . LYS A 1 197 ? 1.495 -9.361 -2.872 1.00 85.69 197 LYS A O 1
ATOM 1590 N N . ALA A 1 198 ? -0.040 -8.520 -1.480 1.00 85.19 198 ALA A N 1
ATOM 1591 C CA . ALA A 1 198 ? 0.241 -7.124 -1.808 1.00 85.19 198 ALA A CA 1
ATOM 1592 C C . ALA A 1 198 ? 1.698 -6.751 -1.480 1.00 85.19 198 ALA A C 1
ATOM 1594 O O . ALA A 1 198 ? 2.165 -6.942 -0.361 1.00 85.19 198 ALA A O 1
ATOM 1595 N N . GLY A 1 199 ? 2.426 -6.215 -2.463 1.00 84.75 199 GLY A N 1
ATOM 1596 C CA . GLY A 1 199 ? 3.822 -5.791 -2.295 1.00 84.75 199 GLY A CA 1
ATOM 1597 C C . GLY A 1 199 ? 4.849 -6.929 -2.239 1.00 84.75 199 GLY A C 1
ATOM 1598 O O . GLY A 1 199 ? 6.041 -6.651 -2.134 1.00 84.75 199 GLY A O 1
ATOM 1599 N N . TRP A 1 200 ? 4.434 -8.193 -2.347 1.00 88.19 200 TRP A N 1
ATOM 1600 C CA . TRP A 1 200 ? 5.370 -9.316 -2.368 1.00 88.19 200 TRP A CA 1
ATOM 1601 C C . TRP A 1 200 ? 6.194 -9.327 -3.655 1.00 88.19 200 TRP A C 1
ATOM 1603 O O . TRP A 1 200 ? 5.648 -9.035 -4.724 1.00 88.19 200 TRP A O 1
ATOM 1613 N N . PRO A 1 201 ? 7.489 -9.687 -3.590 1.00 89.25 201 PRO A N 1
ATOM 1614 C CA . PRO A 1 201 ? 8.320 -9.786 -4.777 1.00 89.25 201 PRO A CA 1
ATOM 1615 C C . PRO A 1 201 ? 7.781 -10.871 -5.711 1.00 89.25 201 PRO A C 1
ATOM 1617 O O . PRO A 1 201 ? 7.385 -11.954 -5.278 1.00 89.25 201 PRO A O 1
ATOM 1620 N N . HIS A 1 202 ? 7.785 -10.586 -7.009 1.00 88.31 202 HIS A N 1
ATOM 1621 C CA . HIS A 1 202 ? 7.469 -11.596 -8.007 1.00 88.31 202 HIS A CA 1
ATOM 1622 C C . HIS A 1 202 ? 8.684 -12.489 -8.279 1.00 88.31 202 HIS A C 1
ATOM 1624 O O . HIS A 1 202 ? 9.831 -12.068 -8.120 1.00 88.31 202 HIS A O 1
ATOM 1630 N N . SER A 1 203 ? 8.427 -13.715 -8.737 1.00 88.25 203 SER A N 1
ATOM 1631 C CA . SER A 1 203 ? 9.475 -14.628 -9.199 1.00 88.25 203 SER A CA 1
ATOM 1632 C C . SER A 1 203 ? 10.292 -14.060 -10.367 1.00 88.25 203 SER A C 1
ATOM 1634 O O . SER A 1 203 ? 9.815 -13.256 -11.178 1.00 88.25 203 SER A O 1
ATOM 1636 N N . VAL A 1 204 ? 11.543 -14.514 -10.464 1.00 90.25 204 VAL A N 1
ATOM 1637 C CA . VAL A 1 204 ? 12.480 -14.131 -11.529 1.00 90.25 204 VAL A CA 1
ATOM 1638 C C . VAL A 1 204 ? 11.932 -14.540 -12.895 1.00 90.25 204 VAL A C 1
ATOM 1640 O O . VAL A 1 204 ? 12.005 -13.762 -13.845 1.00 90.25 204 VAL A O 1
ATOM 1643 N N . GLU A 1 205 ? 11.328 -15.723 -12.973 1.00 90.12 205 GLU A N 1
ATOM 1644 C CA . GLU A 1 205 ? 10.727 -16.293 -14.176 1.00 90.12 205 GLU A CA 1
ATOM 1645 C C . GLU A 1 205 ? 9.584 -15.414 -14.686 1.00 90.12 205 GLU A C 1
ATOM 1647 O O . GLU A 1 205 ? 9.528 -15.093 -15.873 1.00 90.12 205 GLU A O 1
ATOM 1652 N N . TYR A 1 206 ? 8.711 -14.950 -13.787 1.00 88.88 206 TYR A N 1
ATOM 1653 C CA . TYR A 1 206 ? 7.622 -14.049 -14.152 1.00 88.88 206 TYR A CA 1
ATOM 1654 C C . TYR A 1 206 ? 8.135 -12.692 -14.642 1.00 88.88 206 TYR A C 1
ATOM 1656 O O . TYR A 1 206 ? 7.646 -12.160 -15.641 1.00 88.88 206 TYR A O 1
ATOM 1664 N N . ILE A 1 207 ? 9.123 -12.115 -13.950 1.00 91.31 207 ILE A N 1
ATOM 1665 C CA . ILE A 1 207 ? 9.708 -10.828 -14.343 1.00 91.31 207 ILE A CA 1
ATOM 1666 C C . ILE A 1 207 ? 10.358 -10.942 -15.727 1.00 91.31 207 ILE A C 1
ATOM 1668 O O . ILE A 1 207 ? 10.150 -10.062 -16.564 1.00 91.31 207 ILE A O 1
ATOM 1672 N N . GLN A 1 208 ? 11.088 -12.030 -15.988 1.00 92.56 208 GLN A N 1
ATOM 1673 C CA . GLN A 1 208 ? 11.680 -12.298 -17.297 1.00 92.56 208 GLN A CA 1
ATOM 1674 C C . GLN A 1 208 ? 10.599 -12.450 -18.375 1.00 92.56 208 GLN A C 1
ATOM 1676 O O . GLN A 1 208 ? 10.645 -11.761 -19.388 1.00 92.56 208 GLN A O 1
ATOM 1681 N N . ALA A 1 209 ? 9.552 -13.235 -18.117 1.00 90.44 209 ALA A N 1
ATOM 1682 C CA . ALA A 1 209 ? 8.431 -13.373 -19.043 1.00 90.44 209 ALA A CA 1
ATOM 1683 C C . ALA A 1 209 ? 7.726 -12.033 -19.324 1.00 90.44 209 ALA A C 1
ATOM 1685 O O . ALA A 1 209 ? 7.274 -11.770 -20.440 1.00 90.44 209 ALA A O 1
ATOM 1686 N N . CYS A 1 210 ? 7.637 -11.141 -18.332 1.00 90.88 210 CYS A N 1
ATOM 1687 C CA . CYS A 1 210 ? 7.111 -9.795 -18.544 1.00 90.88 210 CYS A CA 1
ATOM 1688 C C . CYS A 1 210 ? 7.982 -8.993 -19.512 1.00 90.88 210 CYS A C 1
ATOM 1690 O O . CYS A 1 210 ? 7.424 -8.360 -20.408 1.00 90.88 210 CYS A O 1
ATOM 1692 N N . LEU A 1 211 ? 9.310 -9.033 -19.355 1.00 92.00 211 LEU A N 1
ATOM 1693 C CA . LEU A 1 211 ? 10.261 -8.381 -20.263 1.00 92.00 211 LEU A CA 1
ATOM 1694 C C . LEU A 1 211 ? 10.136 -8.922 -21.692 1.00 92.00 211 LEU A C 1
ATOM 1696 O O . LEU A 1 211 ? 10.055 -8.130 -22.630 1.00 92.00 211 LEU A O 1
ATOM 1700 N N . ASP A 1 212 ? 10.002 -10.240 -21.832 1.00 91.31 212 ASP A N 1
ATOM 1701 C CA . ASP A 1 212 ? 9.892 -10.935 -23.121 1.00 91.31 212 ASP A CA 1
ATOM 1702 C C . ASP A 1 212 ? 8.509 -10.769 -23.784 1.00 91.31 212 ASP A C 1
ATOM 1704 O O . ASP A 1 212 ? 8.286 -11.197 -24.915 1.00 91.31 212 ASP A O 1
ATOM 1708 N N . GLY A 1 213 ? 7.547 -10.154 -23.087 1.00 87.56 213 GLY A N 1
ATOM 1709 C CA . GLY A 1 213 ? 6.173 -9.979 -23.564 1.00 87.56 213 GLY A CA 1
ATOM 1710 C C . GLY A 1 213 ? 5.283 -11.217 -23.427 1.00 87.56 213 GLY A C 1
ATOM 1711 O O . GLY A 1 213 ? 4.104 -11.155 -23.774 1.00 87.56 213 GLY A O 1
ATOM 1712 N N . THR A 1 214 ? 5.801 -12.306 -22.862 1.00 84.94 214 THR A N 1
ATOM 1713 C CA . THR A 1 214 ? 5.104 -13.583 -22.641 1.00 84.94 214 THR A CA 1
ATOM 1714 C C . THR A 1 214 ? 4.438 -13.685 -21.267 1.00 84.94 214 THR A C 1
ATOM 1716 O O . THR A 1 214 ? 3.776 -14.677 -20.976 1.00 84.94 214 THR A O 1
ATOM 1719 N N . GLY A 1 215 ? 4.523 -12.643 -20.433 1.00 71.50 215 GLY A N 1
ATOM 1720 C CA . GLY A 1 215 ? 3.962 -12.622 -19.075 1.00 71.50 215 GLY A CA 1
ATOM 1721 C C . GLY A 1 215 ? 2.450 -12.882 -18.976 1.00 71.50 215 GLY A C 1
ATOM 1722 O O . GLY A 1 215 ? 1.969 -13.213 -17.900 1.00 71.50 215 GLY A O 1
ATOM 1723 N N . GLY A 1 216 ? 1.695 -12.787 -20.079 1.00 69.75 216 GLY A N 1
ATOM 1724 C CA . GLY A 1 216 ? 0.288 -13.214 -20.119 1.00 69.75 216 GLY A CA 1
ATOM 1725 C C . GLY A 1 216 ? 0.094 -14.712 -19.843 1.00 69.75 216 GLY A C 1
ATOM 1726 O O . GLY A 1 216 ? -0.929 -15.100 -19.297 1.00 69.75 216 GLY A O 1
ATOM 1727 N N . ALA A 1 217 ? 1.102 -15.550 -20.116 1.00 63.72 217 ALA A N 1
ATOM 1728 C CA . ALA A 1 217 ? 1.076 -16.982 -19.798 1.00 63.72 217 ALA A CA 1
ATOM 1729 C C . ALA A 1 217 ? 1.033 -17.279 -18.284 1.00 63.72 217 ALA A C 1
ATOM 1731 O O . ALA A 1 217 ? 0.796 -18.414 -17.887 1.00 63.72 217 ALA A O 1
ATOM 1732 N N . PHE A 1 218 ? 1.262 -16.260 -17.451 1.00 62.62 218 PHE A N 1
ATOM 1733 C CA . PHE A 1 218 ? 1.241 -16.330 -15.992 1.00 62.62 218 PHE A CA 1
ATOM 1734 C C . PHE A 1 218 ? -0.062 -15.760 -15.397 1.00 62.62 218 PHE A C 1
ATOM 1736 O O . PHE A 1 218 ? -0.201 -15.662 -14.176 1.00 62.62 218 PHE A O 1
ATOM 1743 N N . GLU A 1 219 ? -1.032 -15.364 -16.231 1.00 60.84 219 GLU A N 1
ATOM 1744 C CA . GLU A 1 219 ? -2.345 -14.918 -15.758 1.00 60.84 219 GLU A CA 1
ATOM 1745 C C . GLU A 1 219 ? -3.067 -16.076 -15.047 1.00 60.84 219 GLU A C 1
ATOM 1747 O O . GLU A 1 219 ? -3.323 -17.126 -15.630 1.00 60.84 219 GLU A O 1
ATOM 1752 N N . GLY A 1 220 ? -3.347 -15.893 -13.752 1.00 53.38 220 GLY A N 1
ATOM 1753 C CA . GLY A 1 220 ? -3.953 -16.906 -12.879 1.00 53.38 220 GLY A CA 1
ATOM 1754 C C . GLY A 1 220 ? -2.989 -17.607 -11.913 1.00 53.38 220 GLY A C 1
ATOM 1755 O O . GLY A 1 220 ? -3.458 -18.251 -10.978 1.00 53.38 220 GLY A O 1
ATOM 1756 N N . VAL A 1 221 ? -1.666 -17.440 -12.055 1.00 48.59 221 VAL A N 1
ATOM 1757 C CA . VAL A 1 221 ? -0.679 -18.045 -11.143 1.00 48.59 221 VAL A CA 1
ATOM 1758 C C . VAL A 1 221 ? 0.222 -16.968 -10.536 1.00 48.59 221 VAL A C 1
ATOM 1760 O O . VAL A 1 221 ? 1.091 -16.395 -11.191 1.00 48.59 221 VAL A O 1
ATOM 1763 N N . LEU A 1 222 ? 0.023 -16.687 -9.245 1.00 49.56 222 LEU A N 1
ATOM 1764 C CA . LEU A 1 222 ? 0.973 -15.927 -8.428 1.00 49.56 222 LEU A CA 1
ATOM 1765 C C . LEU A 1 222 ? 2.208 -16.809 -8.210 1.00 49.56 222 LEU A C 1
ATOM 1767 O O . LEU A 1 222 ? 2.284 -17.555 -7.237 1.00 49.56 222 LEU A O 1
ATOM 1771 N N . HIS A 1 223 ? 3.176 -16.757 -9.124 1.00 51.16 223 HIS A N 1
ATOM 1772 C CA . HIS A 1 223 ? 4.482 -17.363 -8.878 1.00 51.16 223 HIS A CA 1
ATOM 1773 C C . HIS A 1 223 ? 5.235 -16.493 -7.875 1.00 51.16 223 HIS A C 1
ATOM 1775 O O . HIS A 1 223 ? 5.997 -15.590 -8.238 1.00 51.16 223 HIS A O 1
ATOM 1781 N N . LEU A 1 224 ? 4.957 -16.757 -6.602 1.00 44.59 224 LEU A N 1
ATOM 1782 C CA . LEU A 1 224 ? 5.812 -16.378 -5.492 1.00 44.59 224 LEU A CA 1
ATOM 1783 C C . LEU A 1 224 ? 7.167 -17.075 -5.672 1.00 44.59 224 LEU A C 1
ATOM 1785 O O . LEU A 1 224 ? 7.216 -18.168 -6.250 1.00 44.59 224 LEU A O 1
ATOM 1789 N N . PRO A 1 225 ? 8.271 -16.481 -5.194 1.00 36.12 225 PRO A N 1
ATOM 1790 C CA . PRO A 1 225 ? 9.497 -17.248 -5.034 1.00 36.12 225 PRO A CA 1
ATOM 1791 C C . PRO A 1 225 ? 9.201 -18.509 -4.198 1.00 36.12 225 PRO A C 1
ATOM 1793 O O . PRO A 1 225 ? 8.310 -18.468 -3.340 1.00 36.12 225 PRO A O 1
ATOM 1796 N N . PRO A 1 226 ? 9.916 -19.629 -4.428 1.00 27.52 226 PRO A N 1
ATOM 1797 C CA . PRO A 1 226 ? 9.809 -20.783 -3.544 1.00 27.52 226 PRO A CA 1
ATOM 1798 C C . PRO A 1 226 ? 10.027 -20.319 -2.099 1.00 27.52 226 PRO A C 1
ATOM 1800 O O . PRO A 1 226 ? 10.816 -19.386 -1.885 1.00 27.52 226 PRO A O 1
ATOM 1803 N N . PRO A 1 227 ? 9.330 -20.924 -1.117 1.00 28.52 227 PRO A N 1
ATOM 1804 C CA . PRO A 1 227 ? 9.546 -20.571 0.272 1.00 28.52 227 PRO A CA 1
ATOM 1805 C C . PRO A 1 227 ? 11.051 -20.638 0.558 1.00 28.52 227 PRO A C 1
ATOM 1807 O O . PRO A 1 227 ? 11.721 -21.549 0.053 1.00 28.52 227 PRO A O 1
ATOM 1810 N N . PRO A 1 228 ? 11.604 -19.664 1.300 1.00 29.02 228 PRO A N 1
ATOM 1811 C CA . PRO A 1 228 ? 12.994 -19.722 1.719 1.00 29.02 228 PRO A CA 1
ATOM 1812 C C . PRO A 1 228 ? 13.276 -21.113 2.303 1.00 29.02 228 PRO A C 1
ATOM 1814 O O . PRO A 1 228 ? 12.483 -21.609 3.102 1.00 29.02 228 PRO A O 1
ATOM 1817 N N . SER A 1 229 ? 14.383 -21.752 1.903 1.00 30.42 229 SER A N 1
ATOM 1818 C CA . SER A 1 229 ? 14.870 -22.974 2.561 1.00 30.42 229 SER A CA 1
ATOM 1819 C C . SER A 1 229 ? 14.889 -22.768 4.081 1.00 30.42 229 SER A C 1
ATOM 1821 O O . SER A 1 229 ? 15.108 -21.636 4.520 1.00 30.42 229 SER A O 1
ATOM 1823 N N . GLU A 1 230 ? 14.695 -23.817 4.887 1.00 31.48 230 GLU A N 1
ATOM 1824 C CA . GLU A 1 230 ? 14.671 -23.717 6.364 1.00 31.48 230 GLU A CA 1
ATOM 1825 C C . GLU A 1 230 ? 15.889 -22.953 6.934 1.00 31.48 230 GLU A C 1
ATOM 1827 O O . GLU A 1 230 ? 15.763 -22.194 7.897 1.00 31.48 230 GLU A O 1
ATOM 1832 N N . ASP A 1 231 ? 17.041 -23.012 6.260 1.00 29.86 231 ASP A N 1
ATOM 1833 C CA . ASP A 1 231 ? 18.245 -22.244 6.614 1.00 29.86 231 ASP A CA 1
ATOM 1834 C C . ASP A 1 231 ? 18.104 -20.716 6.435 1.00 29.86 231 ASP A C 1
ATOM 1836 O O . ASP A 1 231 ? 18.733 -19.936 7.145 1.00 29.86 231 ASP A O 1
ATOM 1840 N N . SER A 1 232 ? 17.228 -20.260 5.537 1.00 31.05 232 SER A N 1
ATOM 1841 C CA . SER A 1 232 ? 16.881 -18.841 5.329 1.00 31.05 232 SER A CA 1
ATOM 1842 C C . SER A 1 232 ? 15.649 -18.375 6.114 1.00 31.05 232 SER A C 1
ATOM 1844 O O . SER A 1 232 ? 15.427 -17.171 6.235 1.00 31.05 232 SER A O 1
ATOM 1846 N N . MET A 1 233 ? 14.883 -19.285 6.733 1.00 26.50 233 MET A N 1
ATOM 1847 C CA . MET A 1 233 ? 13.899 -18.898 7.759 1.00 26.50 233 MET A CA 1
ATOM 1848 C C . MET A 1 233 ? 14.586 -18.337 9.013 1.00 26.50 233 MET A C 1
ATOM 1850 O O . MET A 1 233 ? 14.043 -17.447 9.667 1.00 26.50 233 MET A O 1
ATOM 1854 N N . HIS A 1 234 ? 15.815 -18.781 9.294 1.00 29.84 234 HIS A N 1
ATOM 1855 C CA . HIS A 1 234 ? 16.664 -18.245 10.363 1.00 29.84 234 HIS A CA 1
ATOM 1856 C C . HIS A 1 234 ? 17.307 -16.898 10.005 1.00 29.84 234 HIS A C 1
ATOM 1858 O O . HIS A 1 234 ? 17.787 -16.188 10.887 1.00 29.84 234 HIS A O 1
ATOM 1864 N N . SER A 1 235 ? 17.270 -16.515 8.725 1.00 30.62 235 SER A N 1
ATOM 1865 C CA . SER A 1 235 ? 17.634 -15.183 8.251 1.00 30.62 235 SER A CA 1
ATOM 1866 C C . SER A 1 235 ? 16.406 -14.335 7.940 1.00 30.62 235 SER A C 1
ATOM 1868 O O . SER A 1 235 ? 16.505 -13.421 7.117 1.00 30.62 235 SER A O 1
ATOM 1870 N N . ARG A 1 236 ? 15.263 -14.566 8.618 1.00 32.38 236 ARG A N 1
ATOM 1871 C CA . ARG A 1 236 ? 14.394 -13.434 8.955 1.00 32.38 236 ARG A CA 1
ATOM 1872 C C . ARG A 1 236 ? 15.347 -12.418 9.555 1.00 32.38 236 ARG A C 1
ATOM 1874 O O . ARG A 1 236 ? 15.793 -12.570 10.691 1.00 32.38 236 ARG A O 1
ATOM 1881 N N . THR A 1 237 ? 15.720 -11.416 8.769 1.00 29.39 237 THR A N 1
ATOM 1882 C CA . THR A 1 237 ? 16.144 -10.147 9.310 1.00 29.39 237 THR A CA 1
ATOM 1883 C C . THR A 1 237 ? 14.931 -9.728 10.111 1.00 29.39 237 THR A C 1
ATOM 1885 O O . THR A 1 237 ? 13.999 -9.121 9.598 1.00 29.39 237 THR A O 1
ATOM 1888 N N . VAL A 1 238 ? 14.917 -10.170 11.370 1.00 29.03 238 VAL A N 1
ATOM 1889 C CA . VAL A 1 238 ? 14.522 -9.376 12.505 1.00 29.03 238 VAL A CA 1
ATOM 1890 C C . VAL A 1 238 ? 15.027 -8.006 12.112 1.00 29.03 238 VAL A C 1
ATOM 1892 O O . VAL A 1 238 ? 16.231 -7.735 12.168 1.00 29.03 238 VAL A O 1
ATOM 1895 N N . TYR A 1 239 ? 14.130 -7.185 11.572 1.00 28.83 239 TYR A N 1
ATOM 1896 C CA . TYR A 1 239 ? 14.297 -5.760 11.668 1.00 28.83 239 TYR A CA 1
ATOM 1897 C C . TYR A 1 239 ? 14.390 -5.593 13.174 1.00 28.83 239 TYR A C 1
ATOM 1899 O O . TYR A 1 239 ? 13.390 -5.659 13.881 1.00 28.83 239 TYR A O 1
ATOM 1907 N N . ARG A 1 240 ? 15.621 -5.600 13.701 1.00 25.19 240 ARG A N 1
ATOM 1908 C CA . ARG A 1 240 ? 15.847 -5.256 15.089 1.00 25.19 240 ARG A CA 1
ATOM 1909 C C . ARG A 1 240 ? 15.278 -3.860 15.140 1.00 25.19 240 ARG A C 1
ATOM 1911 O O . ARG A 1 240 ? 15.872 -2.949 14.560 1.00 25.19 240 ARG A O 1
ATOM 1918 N N . SER A 1 241 ? 14.104 -3.732 15.752 1.00 28.56 241 SER A N 1
ATOM 1919 C CA . SER A 1 241 ? 13.581 -2.450 16.182 1.00 28.56 241 SER A CA 1
ATOM 1920 C C . SER A 1 241 ? 14.763 -1.631 16.690 1.00 28.56 241 SER A C 1
ATOM 1922 O O . SER A 1 241 ? 15.595 -2.182 17.430 1.00 28.56 241 SER A O 1
ATOM 1924 N N . PRO A 1 242 ? 14.909 -0.360 16.289 1.00 33.75 242 PRO A N 1
ATOM 1925 C CA . PRO A 1 242 ? 15.832 0.521 16.969 1.00 33.75 242 PRO A CA 1
ATOM 1926 C C . PRO A 1 242 ? 15.328 0.685 18.406 1.00 33.75 242 PRO A C 1
ATOM 1928 O O . PRO A 1 242 ? 14.554 1.579 18.700 1.00 33.75 242 PRO A O 1
ATOM 1931 N N . MET A 1 243 ? 15.809 -0.219 19.262 1.00 30.11 243 MET A N 1
ATOM 1932 C CA . MET A 1 243 ? 15.733 -0.278 20.719 1.00 30.11 243 MET A CA 1
ATOM 1933 C C . MET A 1 243 ? 14.318 -0.333 21.328 1.00 30.11 243 MET A C 1
ATOM 1935 O O . MET A 1 243 ? 13.407 0.365 20.894 1.00 30.11 243 MET A O 1
ATOM 1939 N N . PRO A 1 244 ? 14.112 -1.129 22.393 1.00 35.16 244 PRO A N 1
ATOM 1940 C CA . PRO A 1 244 ? 12.933 -0.955 23.226 1.00 35.16 244 PRO A CA 1
ATOM 1941 C C . PRO A 1 244 ? 12.962 0.466 23.798 1.00 35.16 244 PRO A C 1
ATOM 1943 O O . PRO A 1 244 ? 14.004 0.923 24.282 1.00 35.16 244 PRO A O 1
ATOM 1946 N N . PHE A 1 245 ? 11.823 1.160 23.747 1.00 33.38 245 PHE A N 1
ATOM 1947 C CA . PHE A 1 245 ? 11.608 2.352 24.559 1.00 33.38 245 PHE A CA 1
ATOM 1948 C C . PHE A 1 245 ? 12.084 2.043 25.987 1.00 33.38 245 PHE A C 1
ATOM 1950 O O . PHE A 1 245 ? 11.665 1.027 26.553 1.00 33.38 245 PHE A O 1
ATOM 1957 N N . PRO A 1 246 ? 12.983 2.848 26.582 1.00 31.30 246 PRO A N 1
ATOM 1958 C CA . PRO A 1 246 ? 13.336 2.643 27.972 1.00 31.30 246 PRO A CA 1
ATOM 1959 C C . PRO A 1 246 ? 12.056 2.785 28.792 1.00 31.30 246 PRO A C 1
ATOM 1961 O O . PRO A 1 246 ? 11.369 3.803 28.697 1.00 31.30 246 PRO A O 1
ATOM 1964 N N . ALA A 1 247 ? 11.741 1.752 29.578 1.00 36.19 247 ALA A N 1
ATOM 1965 C CA . ALA A 1 247 ? 10.667 1.800 30.559 1.00 36.19 247 ALA A CA 1
ATOM 1966 C C . ALA A 1 247 ? 10.761 3.116 31.355 1.00 36.19 247 ALA A C 1
ATOM 1968 O O . ALA A 1 247 ? 11.883 3.553 31.658 1.00 36.19 247 ALA A O 1
ATOM 1969 N N . PRO A 1 248 ? 9.632 3.765 31.692 1.00 35.19 248 PRO A N 1
ATOM 1970 C CA . PRO A 1 248 ? 9.665 4.965 32.509 1.00 35.19 248 PRO A CA 1
ATOM 1971 C C . PRO A 1 248 ? 10.437 4.651 33.792 1.00 35.19 248 PRO A C 1
ATOM 1973 O O . PRO A 1 248 ? 10.064 3.781 34.579 1.00 35.19 248 PRO A O 1
ATOM 1976 N N . ARG A 1 249 ? 11.575 5.329 33.971 1.00 34.25 249 ARG A N 1
ATOM 1977 C CA . ARG A 1 249 ? 12.325 5.283 35.222 1.00 34.25 249 ARG A CA 1
ATOM 1978 C C . ARG A 1 249 ? 11.398 5.814 36.305 1.00 34.25 249 ARG A C 1
ATOM 1980 O O . ARG A 1 249 ? 11.053 6.992 36.278 1.00 34.25 249 ARG A O 1
ATOM 1987 N N . ASN A 1 250 ? 11.033 4.957 37.256 1.00 38.78 250 ASN A N 1
ATOM 1988 C CA . ASN A 1 250 ? 10.532 5.393 38.551 1.00 38.78 250 ASN A CA 1
ATOM 1989 C C . ASN A 1 250 ? 11.570 6.352 39.142 1.00 38.78 250 ASN A C 1
ATOM 1991 O O . ASN A 1 250 ? 12.646 5.929 39.567 1.00 38.78 250 ASN A O 1
ATOM 1995 N N . TRP A 1 251 ? 11.270 7.647 39.112 1.00 33.66 251 TRP A N 1
ATOM 1996 C CA . TRP A 1 251 ? 12.023 8.647 39.850 1.00 33.66 251 TRP A CA 1
ATOM 1997 C C . TRP A 1 251 ? 11.660 8.502 41.330 1.00 33.66 251 TRP A C 1
ATOM 1999 O O . TRP A 1 251 ? 10.485 8.642 41.672 1.00 33.66 251 TRP A O 1
ATOM 2009 N N . PRO A 1 252 ? 12.619 8.214 42.227 1.00 37.09 252 PRO A N 1
ATOM 2010 C CA . PRO A 1 252 ? 12.351 8.285 43.647 1.00 37.09 252 PRO A CA 1
ATOM 2011 C C . PRO A 1 252 ? 12.363 9.760 44.059 1.00 37.09 252 PRO A C 1
ATOM 2013 O O . PRO A 1 252 ? 13.379 10.439 43.920 1.00 37.09 252 PRO A O 1
ATOM 2016 N N . GLY A 1 253 ? 11.238 10.239 44.588 1.00 39.47 253 GLY A N 1
ATOM 2017 C CA . GLY A 1 253 ? 11.191 11.460 45.390 1.00 39.47 253 GLY A CA 1
ATOM 2018 C C . GLY A 1 253 ? 10.372 12.598 44.794 1.00 39.47 253 GLY A C 1
ATOM 2019 O O . GLY A 1 253 ? 10.883 13.431 44.053 1.00 39.47 253 GLY A O 1
ATOM 2020 N N . SER A 1 254 ? 9.114 12.684 45.220 1.00 39.16 254 SER A N 1
ATOM 2021 C CA . SER A 1 254 ? 8.411 13.942 45.488 1.00 39.16 254 SER A CA 1
ATOM 2022 C C . SER A 1 254 ? 7.295 13.635 46.490 1.00 39.16 254 SER A C 1
ATOM 2024 O O . SER A 1 254 ? 6.268 13.088 46.100 1.00 39.16 254 SER A O 1
ATOM 2026 N N . CYS A 1 255 ? 7.566 14.004 47.748 1.00 36.75 255 CYS A N 1
ATOM 2027 C CA . CYS A 1 255 ? 6.758 13.874 48.971 1.00 36.75 255 CYS A CA 1
ATOM 2028 C C . CYS A 1 255 ? 6.689 12.484 49.618 1.00 36.75 255 CYS A C 1
ATOM 2030 O O . CYS A 1 255 ? 6.055 11.568 49.058 1.00 36.75 255 CYS A O 1
#

Organism: NCBI:txid1031537

Radius of gyration: 21.02 Å; chains: 1; bounding box: 46×46×75 Å